Protein AF-A0A9D9GMS0-F1 (afdb_monomer_lite)

Sequence (196 aa):
MKKIFFFALASLALASCSQDEEFVAEKTNGSNRADKSVLSFSTYTAGGTRATDVTSTDVKTNGFKVAAWYDNGLYFKAGEKAKVTAADGIADTEDDTYYWPSFSAGSIGFRAFNISSGAAWTDTKEYESVDFTVAATAGEQKDLVIAYAIASSKPAEGVQPLNFTHALSKVNFTFVGANDNYIYTINKVEVIAAGQ

Radius of gyration: 22.24 Å; chains: 1; bounding box: 58×33×78 Å

Structure (mmCIF, N/CA/C/O backbone):
data_AF-A0A9D9GMS0-F1
#
_entry.id   AF-A0A9D9GMS0-F1
#
loop_
_atom_site.group_PDB
_atom_site.id
_atom_site.type_symbol
_atom_site.label_atom_id
_atom_site.label_alt_id
_atom_site.label_comp_id
_atom_site.label_asym_id
_atom_site.label_entity_id
_atom_site.label_seq_id
_atom_site.pdbx_PDB_ins_code
_atom_site.Cartn_x
_atom_site.Cartn_y
_atom_site.Cartn_z
_atom_site.occupancy
_atom_site.B_iso_or_equiv
_atom_site.auth_seq_id
_atom_site.auth_comp_id
_atom_site.auth_asym_id
_atom_site.auth_atom_id
_atom_site.pdbx_PDB_model_num
ATOM 1 N N . MET A 1 1 ? -27.023 -17.890 52.976 1.00 40.84 1 MET A N 1
ATOM 2 C CA . MET A 1 1 ? -26.792 -18.662 51.733 1.00 40.84 1 MET A CA 1
ATOM 3 C C . MET A 1 1 ? -25.737 -17.935 50.911 1.00 40.84 1 MET A C 1
ATOM 5 O O . MET A 1 1 ? -25.973 -16.805 50.509 1.00 40.84 1 MET A O 1
ATOM 9 N N . LYS A 1 2 ? -24.546 -18.521 50.763 1.00 32.88 2 LYS A N 1
ATOM 10 C CA . LYS A 1 2 ? -23.365 -17.893 50.152 1.00 32.88 2 LYS A CA 1
ATOM 11 C C . LYS A 1 2 ? -23.367 -18.257 48.661 1.00 32.88 2 LYS A C 1
ATOM 13 O O . LYS A 1 2 ? -23.130 -19.412 48.327 1.00 32.88 2 LYS A O 1
ATOM 18 N N . LYS A 1 3 ? -23.751 -17.324 47.784 1.00 42.94 3 LYS A N 1
ATOM 19 C CA . LYS A 1 3 ? -23.840 -17.574 46.335 1.00 42.94 3 LYS A CA 1
ATOM 20 C C . LYS A 1 3 ? -22.446 -17.427 45.728 1.00 42.94 3 LYS A C 1
ATOM 22 O O . LYS A 1 3 ? -21.950 -16.317 45.572 1.00 42.94 3 LYS A O 1
ATOM 27 N N . ILE A 1 4 ? -21.801 -18.558 45.468 1.00 45.25 4 ILE A N 1
ATOM 28 C CA . ILE A 1 4 ? -20.527 -18.631 44.753 1.00 45.25 4 ILE A CA 1
ATOM 29 C C . ILE A 1 4 ? -20.840 -18.376 43.276 1.00 45.25 4 ILE A C 1
ATOM 31 O O . ILE A 1 4 ? -21.516 -19.182 42.640 1.00 45.25 4 ILE A O 1
ATOM 35 N N . PHE A 1 5 ? -20.401 -17.231 42.754 1.00 39.84 5 PHE A N 1
ATOM 36 C CA . PHE A 1 5 ? -20.427 -16.950 41.322 1.00 39.84 5 PHE A CA 1
ATOM 37 C C . PHE A 1 5 ? -19.304 -17.749 40.657 1.00 39.84 5 PHE A C 1
ATOM 39 O O . PHE A 1 5 ? -18.127 -17.441 40.824 1.00 39.84 5 PHE A O 1
ATOM 46 N N . PHE A 1 6 ? -19.674 -18.797 39.924 1.00 35.91 6 PHE A N 1
ATOM 47 C CA . PHE A 1 6 ? -18.779 -19.479 38.997 1.00 35.91 6 PHE A CA 1
ATOM 48 C C . PHE A 1 6 ? -18.572 -18.573 37.778 1.00 35.91 6 PHE A C 1
ATOM 50 O O . PHE A 1 6 ? -19.432 -18.496 36.903 1.00 35.91 6 PHE A O 1
ATOM 57 N N . PHE A 1 7 ? -17.439 -17.873 37.717 1.00 42.12 7 PHE A N 1
ATOM 58 C CA . PHE A 1 7 ? -16.946 -17.319 36.459 1.00 42.12 7 PHE A CA 1
ATOM 59 C C . PHE A 1 7 ? -16.315 -18.467 35.671 1.00 42.12 7 PHE A C 1
ATOM 61 O O . PHE A 1 7 ? -15.169 -18.847 35.902 1.00 42.12 7 PHE A O 1
ATOM 68 N N . ALA A 1 8 ? -17.094 -19.066 34.772 1.00 42.62 8 ALA A N 1
ATOM 69 C CA . ALA A 1 8 ? -16.545 -19.938 33.749 1.00 42.62 8 ALA A CA 1
ATOM 70 C C . ALA A 1 8 ? -15.715 -19.068 32.794 1.00 42.62 8 ALA A C 1
ATOM 72 O O . ALA A 1 8 ? -16.262 -18.274 32.031 1.00 42.62 8 ALA A O 1
ATOM 73 N N . LEU A 1 9 ? -14.390 -19.196 32.867 1.00 42.00 9 LEU A N 1
ATOM 74 C CA . LEU A 1 9 ? -13.479 -18.745 31.820 1.00 42.00 9 LEU A CA 1
ATOM 75 C C . LEU A 1 9 ? -13.772 -19.591 30.580 1.00 42.00 9 LEU A C 1
ATOM 77 O O . LEU A 1 9 ? -13.217 -20.673 30.405 1.00 42.00 9 LEU A O 1
ATOM 81 N N . ALA A 1 10 ? -14.696 -19.126 29.742 1.00 39.44 10 ALA A N 1
ATOM 82 C CA . ALA A 1 10 ? -14.793 -19.623 28.386 1.00 39.44 10 ALA A CA 1
ATOM 83 C C . ALA A 1 10 ? -13.486 -19.227 27.694 1.00 39.44 10 ALA A C 1
ATOM 85 O O . ALA A 1 10 ? -13.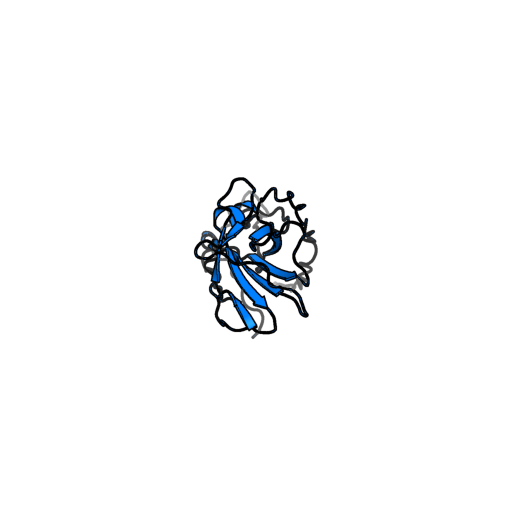257 -18.050 27.416 1.00 39.44 10 ALA A O 1
ATOM 86 N N . SER A 1 11 ? -12.601 -20.194 27.457 1.00 37.06 11 SER A N 1
ATOM 87 C CA . SER A 1 11 ? -11.528 -20.025 26.488 1.00 37.06 11 SER A CA 1
ATOM 88 C C . SER A 1 11 ? -12.200 -19.786 25.140 1.00 37.06 11 SER A C 1
ATOM 90 O O . SER A 1 11 ? -12.629 -20.739 24.486 1.00 37.06 11 SER A O 1
ATOM 92 N N . LEU A 1 12 ? -12.349 -18.519 24.741 1.00 40.72 12 LEU A N 1
ATOM 93 C CA . LEU A 1 12 ? -12.582 -18.196 23.344 1.00 40.72 12 LEU A CA 1
ATOM 94 C C . LEU A 1 12 ? -11.342 -18.689 22.608 1.00 40.72 12 LEU A C 1
ATOM 96 O O . LEU A 1 12 ? -10.316 -18.014 22.558 1.00 40.72 12 LEU A O 1
ATOM 100 N N . ALA A 1 13 ? -11.432 -19.896 22.058 1.00 38.59 13 ALA A N 1
ATOM 101 C CA . ALA A 1 13 ? -10.645 -20.233 20.899 1.00 38.59 13 ALA A CA 1
ATOM 102 C C . ALA A 1 13 ? -10.994 -19.158 19.867 1.00 38.59 13 ALA A C 1
ATOM 104 O O . ALA A 1 13 ? -12.081 -19.170 19.289 1.00 38.59 13 ALA A O 1
ATOM 105 N N . LEU A 1 14 ? -10.102 -18.181 19.698 1.00 41.66 14 LEU A N 1
ATOM 106 C CA . LEU A 1 14 ? -10.089 -17.292 18.550 1.00 41.66 14 LEU A CA 1
ATOM 107 C C . LEU A 1 14 ? -9.762 -18.163 17.331 1.00 41.66 14 LEU A C 1
ATOM 109 O O . LEU A 1 14 ? -8.682 -18.081 16.760 1.00 41.66 14 LEU A O 1
ATOM 113 N N . ALA A 1 15 ? -10.699 -19.018 16.922 1.00 40.38 15 ALA A N 1
ATOM 114 C CA . ALA A 1 15 ? -10.753 -19.547 15.572 1.00 40.38 15 ALA A CA 1
ATOM 115 C C . ALA A 1 15 ? -11.205 -18.396 14.657 1.00 40.38 15 ALA A C 1
ATOM 117 O O . ALA A 1 15 ? -12.270 -18.422 14.054 1.00 40.38 15 ALA A O 1
ATOM 118 N N . SER A 1 16 ? -10.402 -17.331 14.617 1.00 37.75 16 SER A N 1
ATOM 119 C CA . SER A 1 16 ? -10.564 -16.160 13.758 1.00 37.75 16 SER A CA 1
ATOM 120 C C . SER A 1 16 ? -9.840 -16.388 12.426 1.00 37.75 16 SER A C 1
ATOM 122 O O . SER A 1 16 ? -9.190 -15.493 11.899 1.00 37.75 16 SER A O 1
ATOM 124 N N . CYS A 1 17 ? -9.938 -17.600 11.887 1.00 48.47 17 CYS A N 1
ATOM 125 C CA . CYS A 1 17 ? -9.501 -17.934 10.535 1.00 48.47 17 CYS A CA 1
ATOM 126 C C . CYS A 1 17 ? -10.633 -18.697 9.849 1.00 48.47 17 CYS A C 1
ATOM 128 O O . CYS A 1 17 ? -10.548 -19.911 9.708 1.00 48.47 17 CYS A O 1
ATOM 130 N N . SER A 1 18 ? -11.732 -18.018 9.510 1.00 37.00 18 SER A N 1
ATOM 131 C CA . SER A 1 18 ? -12.691 -18.536 8.520 1.00 37.00 18 SER A CA 1
ATOM 132 C C . SER A 1 18 ? -13.673 -17.456 8.044 1.00 37.00 18 SER A C 1
ATOM 134 O O . SER A 1 18 ? -14.885 -17.633 8.003 1.00 37.00 18 SER A O 1
ATOM 136 N N . GLN A 1 19 ? -13.165 -16.294 7.664 1.00 40.75 19 GLN A N 1
ATOM 137 C CA . GLN A 1 19 ? -13.558 -15.864 6.332 1.00 40.75 19 GLN A CA 1
ATOM 138 C C . GLN A 1 19 ? -12.259 -15.864 5.573 1.00 40.75 19 GLN A C 1
ATOM 140 O O . GLN A 1 19 ? -11.406 -15.015 5.815 1.00 40.75 19 GLN A O 1
ATOM 145 N N . ASP A 1 20 ? -12.078 -16.924 4.790 1.00 42.25 20 ASP A N 1
ATOM 146 C CA . ASP A 1 20 ? -11.102 -16.934 3.723 1.00 42.25 20 ASP A CA 1
ATOM 147 C C . ASP A 1 20 ? -11.362 -15.651 2.938 1.00 42.25 20 ASP A C 1
ATOM 149 O O . ASP A 1 20 ? -12.382 -15.520 2.259 1.00 42.25 20 ASP A O 1
ATOM 153 N N . GLU A 1 21 ? -10.501 -14.655 3.132 1.00 44.19 21 GLU A N 1
ATOM 154 C CA . GLU A 1 21 ? -10.366 -13.561 2.190 1.00 44.19 21 GLU A CA 1
ATOM 155 C C . GLU A 1 21 ? -9.891 -14.236 0.910 1.00 44.19 21 GLU A C 1
ATOM 157 O O . GLU A 1 21 ? -8.696 -14.425 0.680 1.00 44.19 21 GLU A O 1
ATOM 162 N N . GLU A 1 22 ? -10.849 -14.725 0.122 1.00 39.75 22 GLU A N 1
ATOM 163 C CA . GLU A 1 22 ? -10.578 -15.170 -1.224 1.00 39.75 22 GLU A CA 1
ATOM 164 C C . GLU A 1 22 ? -10.004 -13.948 -1.918 1.00 39.75 22 GLU A C 1
ATOM 166 O O . GLU A 1 22 ? -10.679 -12.937 -2.141 1.00 39.75 22 GLU A O 1
ATOM 171 N N . PHE A 1 23 ? -8.700 -14.011 -2.156 1.00 41.41 23 PHE A N 1
ATOM 172 C CA . PHE A 1 23 ? -7.982 -12.973 -2.846 1.00 41.41 23 PHE A CA 1
ATOM 173 C C . PHE A 1 23 ? -8.458 -13.016 -4.296 1.00 41.41 23 PHE A C 1
ATOM 175 O O . PHE A 1 23 ? -7.861 -13.677 -5.146 1.00 41.41 23 PHE A O 1
ATOM 182 N N . VAL A 1 24 ? -9.593 -12.373 -4.575 1.00 42.28 24 VAL A N 1
ATOM 183 C CA . VAL A 1 24 ? -10.063 -12.181 -5.938 1.00 42.28 24 VAL A CA 1
ATOM 184 C C . VAL A 1 24 ? -9.065 -11.224 -6.562 1.00 42.28 24 VAL A C 1
ATOM 186 O O . VAL A 1 24 ? -9.166 -10.008 -6.421 1.00 42.28 24 VAL A O 1
ATOM 189 N N . ALA A 1 25 ? -8.053 -11.789 -7.216 1.00 42.16 25 ALA A N 1
ATOM 190 C CA . ALA A 1 25 ? -7.259 -11.056 -8.175 1.00 42.16 25 ALA A CA 1
ATOM 191 C C . ALA A 1 25 ? -8.254 -10.503 -9.197 1.00 42.16 25 ALA A C 1
ATOM 193 O O . ALA A 1 25 ? -8.799 -11.254 -10.012 1.00 42.16 25 ALA A O 1
ATOM 194 N N . GLU A 1 26 ? -8.566 -9.209 -9.112 1.00 44.78 26 GLU A N 1
ATOM 195 C CA . GLU A 1 26 ? -9.344 -8.566 -10.159 1.00 44.78 26 GLU A CA 1
ATOM 196 C C . GLU A 1 26 ? -8.524 -8.766 -11.440 1.00 44.78 26 GLU A C 1
ATOM 198 O O . GLU A 1 26 ? -7.316 -8.518 -11.506 1.00 44.78 26 GLU A O 1
ATOM 203 N N . LYS A 1 27 ? -9.168 -9.360 -12.440 1.00 43.84 27 LYS A N 1
ATOM 204 C CA . LYS A 1 27 ? -8.538 -9.665 -13.715 1.00 43.84 27 LYS A CA 1
ATOM 205 C C . LYS A 1 27 ? -7.983 -8.360 -14.274 1.00 43.84 27 LYS A C 1
ATOM 207 O O . LYS A 1 27 ? -8.714 -7.376 -14.349 1.00 43.84 27 LYS A O 1
ATOM 212 N N . THR A 1 28 ? -6.715 -8.370 -14.682 1.00 45.00 28 THR A N 1
ATOM 213 C CA . THR A 1 28 ? -6.070 -7.243 -15.355 1.00 45.00 28 THR A CA 1
ATOM 214 C C . THR A 1 28 ? -6.987 -6.747 -16.463 1.00 45.00 28 THR A C 1
ATOM 216 O O . THR A 1 28 ? -7.180 -7.436 -17.467 1.00 45.00 28 THR A O 1
ATOM 219 N N . ASN A 1 29 ? -7.580 -5.566 -16.274 1.00 47.53 29 ASN A N 1
ATOM 220 C CA . ASN A 1 29 ? -8.105 -4.804 -17.393 1.00 47.53 29 ASN A CA 1
ATOM 221 C C . ASN A 1 29 ? -6.878 -4.538 -18.257 1.00 47.53 29 ASN A C 1
ATOM 223 O O . ASN A 1 29 ? -5.989 -3.798 -17.841 1.00 47.53 29 ASN A O 1
ATOM 227 N N . GLY A 1 30 ? -6.755 -5.273 -19.366 1.00 51.53 30 GLY A N 1
ATOM 228 C CA . GLY A 1 30 ? -5.606 -5.180 -20.257 1.00 51.53 30 GLY A CA 1
ATOM 229 C C . GLY A 1 30 ? -5.287 -3.712 -20.511 1.00 51.53 30 GLY A C 1
ATOM 230 O O . GLY A 1 30 ? -6.164 -2.945 -20.905 1.00 51.53 30 GLY A O 1
ATOM 231 N N . SER A 1 31 ? -4.058 -3.310 -20.204 1.00 58.66 31 SER A N 1
ATOM 232 C CA . SER A 1 31 ? -3.617 -1.944 -20.447 1.00 58.66 31 SER A CA 1
ATOM 233 C C . SER A 1 31 ? -3.585 -1.698 -21.953 1.00 58.66 31 SER A C 1
ATOM 235 O O . SER A 1 31 ? -2.940 -2.438 -22.685 1.00 58.66 31 SER A O 1
ATOM 237 N N . ASN A 1 32 ? -4.235 -0.639 -22.433 1.00 61.38 32 ASN A N 1
ATOM 238 C CA . ASN A 1 32 ? -4.065 -0.175 -23.817 1.00 61.38 32 ASN A CA 1
ATOM 239 C C . ASN A 1 32 ? -2.908 0.830 -23.946 1.00 61.38 32 ASN A C 1
ATOM 241 O O . ASN A 1 32 ? -2.854 1.604 -24.904 1.00 61.38 32 ASN A O 1
ATOM 245 N N . ARG A 1 33 ? -1.990 0.868 -22.973 1.00 70.44 33 ARG A N 1
ATOM 246 C CA . ARG A 1 33 ? -0.906 1.847 -22.967 1.00 70.44 33 ARG A CA 1
ATOM 247 C C . ARG A 1 33 ? 0.038 1.620 -24.144 1.00 70.44 33 ARG A C 1
ATOM 249 O O . ARG A 1 33 ? 0.528 0.514 -24.373 1.00 70.44 33 ARG A O 1
ATOM 256 N N . ALA A 1 34 ? 0.310 2.705 -24.866 1.00 71.25 34 ALA A N 1
ATOM 257 C CA . ALA A 1 34 ? 1.200 2.699 -26.022 1.00 71.25 34 ALA A CA 1
ATOM 258 C C . ALA A 1 34 ? 2.653 2.370 -25.635 1.00 71.25 34 ALA A C 1
ATOM 260 O O . ALA A 1 34 ? 3.328 1.644 -26.362 1.00 71.25 34 ALA A O 1
ATOM 261 N N . ASP A 1 35 ? 3.115 2.863 -24.479 1.00 84.06 35 ASP A N 1
ATOM 262 C CA . ASP A 1 35 ? 4.456 2.589 -23.964 1.00 84.06 35 ASP A CA 1
ATOM 263 C C . ASP A 1 35 ? 4.434 1.568 -22.817 1.00 84.06 35 ASP A C 1
ATOM 265 O O . ASP A 1 35 ? 4.133 1.880 -21.665 1.00 84.06 35 ASP A O 1
ATOM 269 N N . LYS A 1 36 ? 4.789 0.326 -23.153 1.00 87.56 36 LYS A N 1
ATOM 270 C CA . LYS A 1 36 ? 4.895 -0.802 -22.213 1.00 87.56 36 LYS A CA 1
ATOM 271 C C . LYS A 1 36 ? 6.298 -0.935 -21.604 1.00 87.56 36 LYS A C 1
ATOM 273 O O . LYS A 1 36 ? 6.642 -1.990 -21.063 1.00 87.56 36 LYS A O 1
ATOM 278 N N . SER A 1 37 ? 7.178 0.050 -21.793 1.00 89.81 37 SER A N 1
ATOM 279 C CA . SER A 1 37 ? 8.506 0.092 -21.165 1.00 89.81 37 SER A CA 1
ATOM 280 C C . SER A 1 37 ? 8.478 0.771 -19.797 1.00 89.81 37 SER A C 1
ATOM 282 O O . SER A 1 37 ? 9.250 0.382 -18.920 1.00 89.81 37 SER A O 1
ATOM 284 N N . VAL A 1 38 ? 7.554 1.713 -19.602 1.00 92.19 38 VAL A N 1
ATOM 285 C CA . VAL A 1 38 ? 7.322 2.396 -18.329 1.00 92.19 38 VAL A CA 1
ATOM 286 C C . VAL A 1 38 ? 6.708 1.4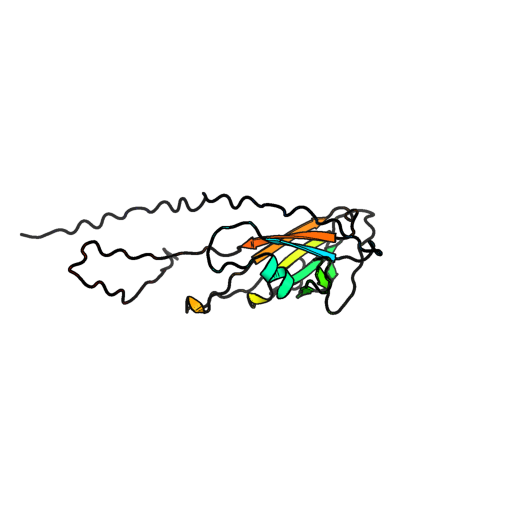25 -17.315 1.00 92.19 38 VAL A C 1
ATOM 288 O O . VAL A 1 38 ? 5.829 0.624 -17.644 1.00 92.19 38 VAL A O 1
ATOM 291 N N . LEU A 1 39 ? 7.208 1.484 -16.084 1.00 93.31 39 LEU A N 1
ATOM 292 C CA . LEU A 1 39 ? 6.739 0.719 -14.940 1.00 93.31 39 LEU A CA 1
ATOM 293 C C . LEU A 1 39 ? 5.506 1.396 -14.334 1.00 93.31 39 LEU A C 1
ATOM 295 O O . LEU A 1 39 ? 5.587 2.526 -13.863 1.00 93.31 39 LEU A O 1
ATOM 299 N N . SER A 1 40 ? 4.392 0.670 -14.296 1.00 93.00 40 SER A N 1
ATOM 300 C CA . SER A 1 40 ? 3.145 1.128 -13.671 1.00 93.00 40 SER A CA 1
ATOM 301 C C . SER A 1 40 ? 2.493 0.018 -12.871 1.00 93.00 40 SER A C 1
ATOM 303 O O . SER A 1 40 ? 2.915 -1.138 -12.939 1.00 93.00 40 SER A O 1
ATOM 305 N N . PHE A 1 41 ? 1.429 0.349 -12.147 1.00 91.75 41 PHE A N 1
ATOM 306 C CA . PHE A 1 41 ? 0.792 -0.564 -11.212 1.00 91.75 41 PHE A CA 1
ATOM 307 C C . PHE A 1 41 ? -0.702 -0.710 -11.477 1.00 91.75 41 PHE A C 1
ATOM 309 O O . PHE A 1 41 ? -1.392 0.240 -11.836 1.00 91.75 41 PHE A O 1
ATOM 316 N N . SER A 1 42 ? -1.215 -1.912 -11.244 1.00 88.69 42 SER A N 1
ATOM 317 C CA . SER A 1 42 ? -2.649 -2.137 -11.060 1.00 88.69 42 SER A CA 1
ATOM 318 C C . SER A 1 42 ? -2.893 -2.457 -9.597 1.00 88.69 42 SER A C 1
ATOM 320 O O . SER A 1 42 ? -2.100 -3.170 -8.983 1.00 88.69 42 SER A O 1
ATOM 322 N N . THR A 1 43 ? -3.950 -1.889 -9.029 1.00 81.62 43 THR A N 1
ATOM 323 C CA . THR A 1 43 ? -4.260 -2.038 -7.610 1.00 81.62 43 THR A CA 1
ATOM 324 C C . THR A 1 43 ? -5.507 -2.887 -7.441 1.00 81.62 43 THR A C 1
ATOM 326 O O . THR A 1 43 ? -6.578 -2.575 -7.969 1.00 81.62 43 THR A O 1
ATOM 329 N N . TYR A 1 44 ? -5.340 -3.964 -6.686 1.00 75.00 44 TYR A N 1
ATOM 330 C CA . TYR A 1 44 ? -6.402 -4.869 -6.279 1.00 75.00 44 TYR A CA 1
ATOM 331 C C . TYR A 1 44 ? -6.377 -4.951 -4.764 1.00 75.00 44 TYR A C 1
ATOM 333 O O . TYR A 1 44 ? -5.306 -5.026 -4.174 1.00 75.00 44 TYR A O 1
ATOM 341 N N . THR A 1 45 ? -7.533 -4.935 -4.127 1.00 61.25 45 THR A N 1
ATOM 342 C CA . THR A 1 45 ? -7.689 -5.203 -2.696 1.00 61.25 45 THR A CA 1
ATOM 343 C C . THR A 1 45 ? -8.371 -6.544 -2.539 1.00 61.25 45 THR A C 1
ATOM 345 O O . THR A 1 45 ? -9.265 -6.856 -3.328 1.00 61.25 45 THR A O 1
ATOM 348 N N . ALA A 1 46 ? -7.997 -7.305 -1.512 1.00 60.78 46 ALA A N 1
ATOM 349 C CA . ALA A 1 46 ? -8.760 -8.479 -1.107 1.00 60.78 46 ALA A CA 1
ATOM 350 C C . ALA A 1 46 ? -10.257 -8.133 -1.025 1.00 60.78 46 ALA A C 1
ATOM 352 O O . ALA A 1 46 ? -10.641 -7.096 -0.478 1.00 60.78 46 ALA A O 1
ATOM 353 N N . GLY A 1 47 ? -11.106 -8.975 -1.613 1.00 52.91 47 GLY A N 1
ATOM 354 C CA . GLY A 1 47 ? -12.549 -8.820 -1.500 1.00 52.91 47 GLY A CA 1
ATOM 355 C C . GLY A 1 47 ? -12.996 -9.232 -0.102 1.00 52.91 47 GLY A C 1
ATOM 356 O O . GLY A 1 47 ? -12.941 -10.409 0.235 1.00 52.91 47 GLY A O 1
ATOM 357 N N . GLY A 1 48 ? -13.459 -8.277 0.703 1.00 51.50 48 GLY A N 1
ATOM 358 C CA . GLY A 1 48 ? -14.075 -8.527 2.005 1.00 51.50 48 GLY A CA 1
ATOM 359 C C . GLY A 1 48 ? -15.373 -7.735 2.149 1.00 51.50 48 GLY A C 1
ATOM 360 O O . GLY A 1 48 ? -15.439 -6.561 1.802 1.00 51.50 48 GLY A O 1
ATOM 361 N N . THR A 1 49 ? -16.439 -8.360 2.654 1.00 43.19 49 THR A N 1
ATOM 362 C CA . THR A 1 49 ? -17.767 -7.729 2.800 1.00 43.19 49 THR A CA 1
ATOM 363 C C . THR A 1 49 ? -17.940 -6.968 4.121 1.00 43.19 49 THR A C 1
ATOM 365 O O . THR A 1 49 ? -19.024 -7.001 4.709 1.00 43.19 49 THR A O 1
ATOM 368 N N . ARG A 1 50 ? -16.902 -6.310 4.653 1.00 50.03 50 ARG A N 1
ATOM 369 C CA . ARG A 1 50 ? -17.029 -5.562 5.919 1.00 50.03 50 ARG A CA 1
ATOM 370 C C . ARG A 1 50 ? -17.271 -4.073 5.648 1.00 50.03 50 ARG A C 1
ATOM 372 O O . ARG A 1 50 ? -16.861 -3.521 4.635 1.00 50.03 50 ARG A O 1
ATOM 379 N N . ALA A 1 51 ? -17.985 -3.416 6.559 1.00 42.31 51 ALA A N 1
ATOM 380 C CA . ALA A 1 51 ? -18.285 -1.991 6.453 1.00 42.31 51 ALA A CA 1
ATOM 381 C C . ALA A 1 51 ? -17.101 -1.135 6.945 1.00 42.31 51 ALA A C 1
ATOM 383 O O . ALA A 1 51 ? -16.604 -1.367 8.051 1.00 42.31 51 ALA A O 1
ATOM 384 N N . THR A 1 52 ? -16.718 -0.129 6.147 1.00 56.19 52 THR A N 1
ATOM 385 C CA . THR A 1 52 ? -15.653 0.875 6.392 1.00 56.19 52 THR A CA 1
ATOM 386 C C . THR A 1 52 ? -14.208 0.398 6.184 1.00 56.19 52 THR A C 1
ATOM 388 O O . THR A 1 52 ? -13.298 0.901 6.838 1.00 56.19 52 THR A O 1
ATOM 391 N N . ASP A 1 53 ? -13.991 -0.562 5.289 1.00 71.75 53 ASP A N 1
ATOM 392 C CA . ASP A 1 53 ? -12.653 -1.053 4.939 1.00 71.75 53 ASP A CA 1
ATOM 393 C C . ASP A 1 53 ? -12.115 -0.318 3.695 1.00 71.75 53 ASP A C 1
ATOM 395 O O . ASP A 1 53 ? -12.890 0.120 2.842 1.00 71.75 53 ASP A O 1
ATOM 399 N N . VAL A 1 54 ? -10.792 -0.161 3.595 1.00 80.06 54 VAL A N 1
ATOM 400 C CA . VAL A 1 54 ? -10.135 0.417 2.414 1.00 80.06 54 VAL A CA 1
ATOM 401 C C . VAL A 1 54 ? -10.324 -0.517 1.223 1.00 80.06 54 VAL A C 1
ATOM 403 O O . VAL A 1 54 ? -9.874 -1.660 1.226 1.00 80.06 54 VAL A O 1
ATOM 406 N N . THR A 1 55 ? -10.959 -0.005 0.172 1.00 82.69 55 THR A N 1
ATOM 407 C CA . THR A 1 55 ? -11.230 -0.741 -1.067 1.00 82.69 55 THR A CA 1
ATOM 408 C C . THR A 1 55 ? -10.209 -0.434 -2.162 1.00 82.69 55 THR A C 1
ATOM 410 O O . THR A 1 55 ? -9.442 0.529 -2.093 1.00 82.69 55 THR A O 1
ATOM 413 N N . SER A 1 56 ? -10.246 -1.208 -3.249 1.00 78.75 56 SER A N 1
ATOM 414 C CA . SER A 1 56 ? -9.467 -0.922 -4.461 1.00 78.75 56 SER A CA 1
ATOM 415 C C . SER A 1 56 ? -9.748 0.483 -4.978 1.00 78.75 56 SER A C 1
ATOM 417 O O . SER A 1 56 ? -8.825 1.181 -5.383 1.00 78.75 56 SER A O 1
ATOM 419 N N . THR A 1 57 ? -11.003 0.935 -4.920 1.00 82.31 57 THR A N 1
ATOM 420 C CA . THR A 1 57 ? -11.389 2.295 -5.314 1.00 82.31 57 THR A CA 1
ATOM 421 C C . THR A 1 57 ? -10.717 3.345 -4.434 1.00 82.31 57 THR A C 1
ATOM 423 O O . THR A 1 57 ? -10.228 4.349 -4.954 1.00 82.31 57 THR A O 1
ATOM 426 N N . ASP A 1 58 ? -10.620 3.104 -3.125 1.00 86.62 58 ASP A N 1
ATOM 427 C CA . ASP A 1 58 ? -9.949 4.017 -2.198 1.00 86.62 58 ASP A CA 1
ATOM 428 C C . ASP A 1 58 ? -8.446 4.095 -2.469 1.00 86.62 58 ASP A C 1
ATOM 430 O O . ASP A 1 58 ? -7.891 5.194 -2.484 1.00 86.62 58 ASP A O 1
ATOM 434 N N . VAL A 1 59 ? -7.791 2.959 -2.735 1.00 88.94 59 VAL A N 1
ATOM 435 C CA . VAL A 1 59 ? -6.362 2.920 -3.094 1.00 88.94 59 VAL A CA 1
ATOM 436 C C . VAL A 1 59 ? -6.118 3.588 -4.450 1.00 88.94 59 VAL A C 1
ATOM 438 O O . VAL A 1 59 ? -5.161 4.346 -4.589 1.00 88.94 59 VAL A O 1
ATOM 441 N N . LYS A 1 60 ? -6.992 3.367 -5.444 1.00 86.56 60 LYS A N 1
ATOM 442 C CA . LYS A 1 60 ? -6.915 4.015 -6.768 1.00 86.56 60 LYS A CA 1
ATOM 443 C C . LYS A 1 60 ? -7.039 5.537 -6.655 1.00 86.56 60 LYS A C 1
ATOM 445 O O . LYS A 1 60 ? -6.259 6.254 -7.277 1.00 86.56 60 LYS A O 1
ATOM 450 N N . THR A 1 61 ? -7.987 6.009 -5.842 1.00 86.56 61 THR A N 1
ATOM 451 C CA . THR A 1 61 ? -8.337 7.434 -5.710 1.00 86.56 61 THR A CA 1
ATOM 452 C C . THR A 1 61 ? -7.352 8.203 -4.831 1.00 86.56 61 THR A C 1
ATOM 454 O O . THR A 1 61 ? -6.914 9.289 -5.202 1.00 86.56 61 THR A O 1
ATOM 457 N N . ASN A 1 62 ? -6.993 7.654 -3.667 1.00 91.00 62 ASN A N 1
ATOM 458 C CA . ASN A 1 62 ? -6.128 8.331 -2.693 1.00 91.00 62 ASN A CA 1
ATOM 459 C C . ASN A 1 62 ? -4.637 8.036 -2.903 1.00 91.00 62 ASN A C 1
ATOM 461 O O . ASN A 1 62 ? -3.791 8.751 -2.367 1.00 91.00 62 ASN A O 1
ATOM 465 N N . GLY A 1 63 ? -4.317 6.989 -3.663 1.00 94.06 63 GLY A N 1
ATOM 466 C CA . GLY A 1 63 ? -2.957 6.551 -3.927 1.00 94.06 63 GLY A CA 1
ATOM 467 C C . GLY A 1 63 ? -2.327 5.726 -2.803 1.00 94.06 63 GLY A C 1
ATOM 468 O O . GLY A 1 63 ? -2.873 5.513 -1.712 1.00 94.06 63 GLY A O 1
ATOM 469 N N . PHE A 1 64 ? -1.122 5.259 -3.090 1.00 95.00 64 PHE A N 1
ATOM 470 C CA . PHE A 1 64 ? -0.294 4.441 -2.216 1.00 95.00 64 PHE A CA 1
ATOM 471 C C . PHE A 1 64 ? 1.162 4.897 -2.294 1.00 95.00 64 PHE A C 1
ATOM 473 O O . PHE A 1 64 ? 1.582 5.541 -3.255 1.00 95.00 64 PHE A O 1
ATOM 480 N N . LYS A 1 65 ? 1.929 4.573 -1.256 1.00 94.62 65 LYS A N 1
ATOM 481 C CA . LYS A 1 65 ? 3.387 4.671 -1.278 1.00 94.62 65 LYS A CA 1
ATOM 482 C C . LYS A 1 65 ? 3.944 3.336 -1.745 1.00 94.62 65 LYS A C 1
ATOM 484 O O . LYS A 1 65 ? 3.488 2.303 -1.260 1.00 94.62 65 LYS A O 1
ATOM 489 N N . VAL A 1 66 ? 4.918 3.356 -2.645 1.00 93.19 66 VAL A N 1
ATOM 490 C CA . VAL A 1 66 ? 5.586 2.169 -3.183 1.00 93.19 66 VAL A CA 1
ATOM 491 C C . VAL A 1 66 ? 7.099 2.324 -3.098 1.00 93.19 66 VAL A C 1
ATOM 493 O O . VAL A 1 66 ? 7.637 3.429 -3.135 1.00 93.19 66 VAL A O 1
ATOM 496 N N . ALA A 1 67 ? 7.775 1.196 -2.953 1.00 92.12 67 ALA A N 1
ATOM 497 C CA . ALA A 1 67 ? 9.214 1.059 -3.078 1.00 92.12 67 ALA A CA 1
ATOM 498 C C . ALA A 1 67 ? 9.510 -0.145 -3.973 1.00 92.12 67 ALA A C 1
ATOM 500 O O . ALA A 1 67 ? 8.722 -1.099 -4.010 1.00 92.12 67 ALA A O 1
ATOM 501 N N . ALA A 1 68 ? 10.647 -0.115 -4.664 1.00 92.25 68 ALA A N 1
ATOM 502 C CA . ALA A 1 68 ? 11.116 -1.255 -5.435 1.00 92.25 68 ALA A CA 1
ATOM 503 C C . ALA A 1 68 ? 12.591 -1.541 -5.191 1.00 92.25 68 ALA A C 1
ATOM 505 O O . ALA A 1 68 ? 13.388 -0.624 -4.987 1.00 92.25 68 ALA A O 1
ATOM 506 N N . TRP A 1 69 ? 12.960 -2.815 -5.278 1.00 89.88 69 TRP A N 1
ATOM 507 C CA . TRP A 1 69 ? 14.336 -3.289 -5.133 1.00 89.88 69 TRP A CA 1
ATOM 508 C C . TRP A 1 69 ? 14.662 -4.242 -6.271 1.00 89.88 69 TRP A C 1
ATOM 510 O O . TRP A 1 69 ? 13.861 -5.108 -6.620 1.00 89.88 69 TRP A O 1
ATOM 520 N N . TYR A 1 70 ? 15.841 -4.074 -6.850 1.00 90.25 70 TYR A N 1
ATOM 521 C CA . TYR A 1 70 ? 16.347 -4.875 -7.952 1.00 90.25 70 TYR A CA 1
ATOM 522 C C . TYR A 1 70 ? 17.828 -5.154 -7.709 1.00 90.25 70 TYR A C 1
ATOM 524 O O . TYR A 1 70 ? 18.555 -4.263 -7.280 1.00 90.25 70 TYR A O 1
ATOM 532 N N . ASP A 1 71 ? 18.259 -6.389 -7.966 1.00 84.88 71 ASP A N 1
ATOM 533 C CA . ASP A 1 71 ? 19.657 -6.818 -7.805 1.00 84.88 71 ASP A CA 1
ATOM 534 C C . ASP A 1 71 ? 20.245 -6.522 -6.403 1.00 84.88 71 ASP A C 1
ATOM 536 O O . ASP A 1 71 ? 21.334 -5.971 -6.255 1.00 84.88 71 ASP A O 1
ATOM 540 N N . ASN A 1 72 ? 19.487 -6.862 -5.350 1.00 76.12 72 ASN A N 1
ATOM 541 C CA . ASN A 1 72 ? 19.827 -6.632 -3.931 1.00 76.12 72 ASN A CA 1
ATOM 542 C C . ASN A 1 72 ? 20.071 -5.151 -3.560 1.00 76.12 72 ASN A C 1
ATOM 544 O O . ASN A 1 72 ? 20.762 -4.841 -2.588 1.00 76.12 72 ASN A O 1
ATOM 548 N N . GLY A 1 73 ? 19.525 -4.220 -4.346 1.00 82.94 73 GLY A N 1
ATOM 549 C CA . GLY A 1 73 ? 19.620 -2.783 -4.117 1.00 82.94 73 GLY A CA 1
ATOM 550 C C . GLY A 1 73 ? 18.289 -2.069 -4.326 1.00 82.94 73 GLY A C 1
ATOM 551 O O . GLY A 1 73 ? 17.372 -2.586 -4.961 1.00 82.94 73 GLY A O 1
ATOM 552 N N . LEU A 1 74 ? 18.179 -0.855 -3.787 1.00 86.94 74 LEU A N 1
ATOM 553 C CA . LEU A 1 74 ? 17.010 -0.002 -3.986 1.00 86.94 74 LEU A CA 1
ATOM 554 C C . LEU A 1 74 ? 16.936 0.427 -5.460 1.00 86.94 74 LEU A C 1
ATOM 556 O O . LEU A 1 74 ? 17.882 1.018 -5.979 1.00 86.94 74 LEU A O 1
ATOM 560 N N . TYR A 1 75 ? 15.824 0.119 -6.125 1.00 90.25 75 TYR A N 1
ATOM 561 C CA . TYR A 1 75 ? 15.599 0.463 -7.529 1.00 90.25 75 TYR A CA 1
ATOM 562 C C . TYR A 1 75 ? 15.067 1.890 -7.669 1.00 90.25 75 TYR A C 1
ATOM 564 O O . TYR A 1 75 ? 15.589 2.682 -8.449 1.00 90.25 75 TYR A O 1
ATOM 572 N N . PHE A 1 76 ? 14.076 2.239 -6.850 1.00 89.50 76 PHE A N 1
ATOM 573 C CA . PHE A 1 76 ? 13.667 3.619 -6.619 1.00 89.50 76 PHE A CA 1
ATOM 574 C C . PHE A 1 76 ? 13.299 3.830 -5.158 1.00 89.50 76 PHE A C 1
ATOM 576 O O . PHE A 1 76 ? 13.063 2.872 -4.418 1.00 89.50 76 PHE A O 1
ATOM 583 N N . LYS A 1 77 ? 13.304 5.098 -4.743 1.00 77.38 77 LYS A N 1
ATOM 584 C CA . LYS A 1 77 ? 13.261 5.499 -3.340 1.00 77.38 77 LYS A CA 1
ATOM 585 C C . LYS A 1 77 ? 12.053 4.915 -2.596 1.00 77.38 77 LYS A C 1
ATOM 587 O O . LYS A 1 77 ? 10.943 4.858 -3.117 1.00 77.38 77 LYS A O 1
ATOM 592 N N . ALA A 1 78 ? 12.262 4.566 -1.327 1.00 73.19 78 ALA A N 1
ATOM 593 C CA . ALA A 1 78 ? 11.183 4.254 -0.401 1.00 73.19 78 ALA A CA 1
ATOM 594 C C . ALA A 1 78 ? 10.180 5.417 -0.316 1.00 73.19 78 ALA A C 1
ATOM 596 O O . ALA A 1 78 ? 10.530 6.525 0.109 1.00 73.19 78 ALA A O 1
ATOM 597 N N . GLY A 1 79 ? 8.922 5.163 -0.679 1.00 79.31 79 GLY A N 1
ATOM 598 C CA . GLY A 1 79 ? 7.843 6.129 -0.483 1.00 79.31 79 GLY A CA 1
ATOM 599 C C . GLY A 1 79 ? 7.481 6.977 -1.694 1.00 79.31 79 GLY A C 1
ATOM 600 O O . GLY A 1 79 ? 6.777 7.971 -1.500 1.00 79.31 79 GLY A O 1
ATOM 601 N N . GLU A 1 80 ? 7.899 6.577 -2.899 1.00 91.75 80 GLU A N 1
ATOM 602 C CA . GLU A 1 80 ? 7.321 7.095 -4.141 1.00 91.75 80 GLU A CA 1
ATOM 603 C C . GLU A 1 80 ? 5.800 6.979 -4.082 1.00 91.75 80 GLU A C 1
ATOM 605 O O . GLU A 1 80 ? 5.251 5.939 -3.704 1.00 91.75 80 GLU A O 1
ATOM 610 N N . LYS A 1 81 ? 5.105 8.063 -4.414 1.00 93.81 81 LYS A N 1
ATOM 611 C CA . LYS A 1 81 ? 3.645 8.058 -4.450 1.00 93.81 81 LYS A CA 1
ATOM 612 C C . LYS A 1 81 ? 3.198 7.589 -5.813 1.00 93.81 81 LYS A C 1
ATOM 614 O O . LYS A 1 81 ? 3.692 8.082 -6.821 1.00 93.81 81 LYS A O 1
ATOM 619 N N . ALA A 1 82 ? 2.230 6.690 -5.833 1.00 94.06 82 ALA A N 1
ATOM 620 C CA . ALA A 1 82 ? 1.561 6.284 -7.051 1.00 94.06 82 ALA A CA 1
ATOM 621 C C . ALA A 1 82 ? 0.046 6.355 -6.871 1.00 94.06 82 ALA A C 1
ATOM 623 O O . ALA A 1 82 ? -0.493 6.038 -5.805 1.00 94.06 82 ALA A O 1
ATOM 624 N N . LYS A 1 83 ? -0.649 6.791 -7.920 1.00 92.25 83 LYS A N 1
ATOM 625 C CA . LYS A 1 83 ? -2.114 6.872 -7.957 1.00 92.25 83 LYS A CA 1
ATOM 626 C C . LYS A 1 83 ? -2.619 6.728 -9.382 1.00 92.25 83 LYS A C 1
ATOM 628 O O . LYS A 1 83 ? -1.878 6.962 -10.334 1.00 92.25 83 LYS A O 1
ATOM 633 N N . VAL A 1 84 ? -3.897 6.397 -9.524 1.00 86.69 84 VAL A N 1
ATOM 634 C CA . VAL A 1 84 ? -4.544 6.417 -10.835 1.00 86.69 84 VAL A CA 1
ATOM 635 C C . VAL A 1 84 ? -4.731 7.869 -11.269 1.00 86.69 84 VAL A C 1
ATOM 637 O O . VAL A 1 84 ? -5.421 8.639 -10.603 1.00 86.69 84 VAL A O 1
ATOM 640 N N . THR A 1 85 ? -4.096 8.255 -12.375 1.00 79.06 85 THR A N 1
ATOM 641 C CA . THR A 1 85 ? -4.188 9.611 -12.951 1.00 79.06 85 THR A CA 1
ATOM 642 C C . THR A 1 85 ? -4.951 9.636 -14.274 1.00 79.06 85 THR A C 1
ATOM 644 O O . THR A 1 85 ? -5.473 10.683 -14.659 1.00 79.06 85 THR A O 1
ATOM 647 N N . ALA A 1 86 ? -5.058 8.488 -14.946 1.00 75.19 86 ALA A N 1
ATOM 648 C CA . ALA A 1 86 ? -5.743 8.320 -16.219 1.00 75.19 86 ALA A CA 1
ATOM 649 C C . ALA A 1 86 ? -7.000 7.444 -16.087 1.00 75.19 86 ALA A C 1
ATOM 651 O O . ALA A 1 86 ? -7.203 6.715 -15.116 1.00 75.19 86 ALA A O 1
ATOM 652 N N . ALA A 1 87 ? -7.873 7.516 -17.094 1.00 73.00 87 ALA A N 1
ATOM 653 C CA . ALA A 1 87 ? -9.131 6.766 -17.125 1.00 73.00 87 ALA A CA 1
ATOM 654 C C . ALA A 1 87 ? -8.949 5.247 -17.334 1.00 73.00 87 ALA A C 1
ATOM 656 O O . ALA A 1 87 ? -9.922 4.502 -17.253 1.00 73.00 87 ALA A O 1
ATOM 657 N N . ASP A 1 88 ? -7.727 4.787 -17.613 1.00 73.75 88 ASP A N 1
ATOM 658 C CA . ASP A 1 88 ? -7.394 3.373 -17.818 1.00 73.75 88 ASP A CA 1
ATOM 659 C C . ASP A 1 88 ? -7.317 2.565 -16.510 1.00 73.75 88 ASP A C 1
ATOM 661 O O . ASP A 1 88 ? -7.221 1.338 -16.548 1.00 73.75 88 ASP A O 1
ATOM 665 N N . GLY A 1 89 ? -7.410 3.227 -15.351 1.00 78.31 89 GLY A N 1
ATOM 666 C CA . GLY A 1 89 ? -7.383 2.570 -14.045 1.00 78.31 89 GLY A CA 1
ATOM 667 C C . GLY A 1 89 ? -5.987 2.124 -13.607 1.00 78.31 89 GLY A C 1
ATOM 668 O O . GLY A 1 89 ? -5.880 1.348 -12.655 1.00 78.31 89 GLY A O 1
ATOM 669 N N . ILE A 1 90 ? -4.938 2.593 -14.287 1.00 86.75 90 ILE A N 1
ATOM 670 C CA . ILE A 1 90 ? -3.540 2.265 -14.007 1.00 86.75 90 ILE A CA 1
ATOM 671 C C . ILE A 1 90 ? -2.939 3.359 -13.132 1.00 86.75 90 ILE A C 1
ATOM 673 O O . ILE A 1 90 ? -3.166 4.550 -13.344 1.00 86.75 90 ILE A O 1
ATOM 677 N N . ALA A 1 91 ? -2.183 2.944 -12.120 1.00 90.94 91 ALA A N 1
ATOM 678 C CA . ALA A 1 91 ? -1.463 3.853 -11.253 1.00 90.94 91 ALA A CA 1
ATOM 679 C C . ALA A 1 91 ? -0.035 4.071 -11.760 1.00 90.94 91 ALA A C 1
ATOM 681 O O . ALA A 1 91 ? 0.728 3.116 -11.925 1.00 90.94 91 ALA A O 1
ATOM 682 N N . ASP A 1 92 ? 0.316 5.336 -11.950 1.00 91.94 92 ASP A N 1
ATOM 683 C CA . ASP A 1 92 ? 1.671 5.796 -12.246 1.00 91.94 92 ASP A CA 1
ATOM 684 C C . ASP A 1 92 ? 2.252 6.493 -11.012 1.00 91.94 92 ASP A C 1
ATOM 686 O O . ASP A 1 92 ? 1.509 6.987 -10.154 1.00 91.94 92 ASP A O 1
ATOM 690 N N . THR A 1 93 ? 3.580 6.526 -10.918 1.00 93.56 93 THR A N 1
ATOM 691 C CA . THR A 1 93 ? 4.292 7.350 -9.936 1.00 93.56 93 THR A CA 1
ATOM 692 C C . THR A 1 93 ? 4.071 8.840 -10.224 1.00 93.56 93 THR A C 1
ATOM 694 O O . THR A 1 93 ? 3.992 9.247 -11.381 1.00 93.56 93 THR A O 1
ATOM 697 N N . GLU A 1 94 ? 3.905 9.655 -9.177 1.00 91.06 94 GLU A N 1
ATOM 698 C CA . GLU A 1 94 ? 3.523 11.070 -9.315 1.00 91.06 94 GLU A CA 1
ATOM 699 C C . GLU A 1 94 ? 4.688 11.981 -9.726 1.00 91.06 94 GLU A C 1
ATOM 701 O O . GLU A 1 94 ? 4.490 12.874 -10.549 1.00 91.06 94 GLU A O 1
ATOM 706 N N . ASP A 1 95 ? 5.868 11.775 -9.135 1.00 89.38 95 ASP A N 1
ATOM 707 C CA . ASP A 1 95 ? 6.986 12.722 -9.226 1.00 89.38 95 ASP A CA 1
ATOM 708 C C . ASP A 1 95 ? 7.989 12.346 -10.330 1.00 89.38 95 ASP A C 1
ATOM 710 O O . ASP A 1 95 ? 8.448 13.213 -11.074 1.00 89.38 95 ASP A O 1
ATOM 714 N N . ASP A 1 96 ? 8.282 11.053 -10.482 1.00 92.00 96 ASP A N 1
ATOM 715 C CA . ASP A 1 96 ? 9.250 10.525 -11.446 1.00 92.00 96 ASP A CA 1
ATOM 716 C C . ASP A 1 96 ? 8.642 9.422 -12.317 1.00 92.00 96 ASP A C 1
ATOM 718 O O . ASP A 1 96 ? 7.667 8.772 -11.947 1.00 92.00 96 ASP A O 1
ATOM 722 N N . THR A 1 97 ? 9.231 9.180 -13.492 1.00 92.44 97 THR A N 1
ATOM 723 C CA . THR A 1 97 ? 8.875 8.049 -14.365 1.00 92.44 97 THR A CA 1
ATOM 724 C C . THR A 1 97 ? 9.947 6.972 -14.287 1.00 92.44 97 THR A C 1
ATOM 726 O O . THR A 1 97 ? 11.104 7.212 -14.633 1.00 92.44 97 THR A O 1
ATOM 729 N N . TYR A 1 98 ? 9.546 5.765 -13.900 1.00 94.00 98 TYR A N 1
ATOM 730 C CA . TYR A 1 98 ? 10.427 4.604 -13.818 1.00 94.00 98 TYR A CA 1
ATOM 731 C C . TYR A 1 98 ? 10.159 3.634 -14.968 1.00 94.00 98 TYR A C 1
ATOM 733 O O . TYR A 1 98 ? 9.039 3.526 -15.461 1.00 94.00 98 TYR A O 1
ATOM 741 N N . TYR A 1 99 ? 11.188 2.910 -15.398 1.00 94.25 99 TYR A N 1
ATOM 742 C CA . TYR A 1 99 ? 11.097 1.931 -16.481 1.00 94.25 99 TYR A CA 1
ATOM 743 C C . TYR A 1 99 ? 11.337 0.531 -15.936 1.00 94.25 99 TYR A C 1
ATOM 745 O O . TYR A 1 99 ? 11.911 0.357 -14.868 1.00 94.25 99 TYR A O 1
ATOM 753 N N . TRP A 1 100 ? 10.896 -0.491 -16.656 1.00 94.38 100 TRP A N 1
ATOM 754 C CA . TRP A 1 100 ? 11.252 -1.858 -16.292 1.00 94.38 100 TRP A CA 1
ATOM 755 C C . TRP A 1 100 ? 12.757 -2.093 -16.480 1.00 94.38 100 TRP A C 1
ATOM 757 O O . TRP A 1 100 ? 13.289 -1.752 -17.543 1.00 94.38 100 TRP A O 1
ATOM 767 N N . PRO A 1 101 ? 13.452 -2.714 -15.508 1.00 91.75 101 PRO A N 1
ATOM 768 C CA . PRO A 1 101 ? 14.849 -3.078 -15.688 1.00 91.75 101 PRO A CA 1
ATOM 769 C C . PRO A 1 101 ? 15.004 -4.147 -16.778 1.00 91.75 101 PRO A C 1
ATOM 771 O O . PRO A 1 101 ? 14.082 -4.907 -17.090 1.00 91.75 101 PRO A O 1
ATOM 774 N N . SER A 1 102 ? 16.207 -4.235 -17.344 1.00 88.50 102 SER A N 1
ATOM 775 C CA . SER A 1 102 ? 16.573 -5.355 -18.209 1.00 88.50 102 SER A CA 1
ATOM 776 C C . SER A 1 102 ? 16.902 -6.572 -17.349 1.00 88.50 102 SER A C 1
ATOM 778 O O . SER A 1 102 ? 17.910 -6.580 -16.643 1.00 88.50 102 SER A O 1
ATOM 780 N N . PHE A 1 103 ? 16.082 -7.615 -17.445 1.00 84.12 103 PHE A N 1
ATOM 781 C CA . PHE A 1 103 ? 16.287 -8.875 -16.735 1.00 84.12 103 PHE A CA 1
ATOM 782 C C . PHE A 1 103 ? 17.371 -9.706 -17.439 1.00 84.12 103 PHE A C 1
ATOM 784 O O . PHE A 1 103 ? 17.077 -10.473 -18.352 1.00 84.12 103 PHE A O 1
ATOM 791 N N . SER A 1 104 ? 18.637 -9.540 -17.047 1.00 74.06 104 SER A N 1
ATOM 792 C CA . SER A 1 104 ? 19.725 -10.456 -17.439 1.00 74.06 104 SER A CA 1
ATOM 793 C C . SER A 1 104 ? 19.896 -11.608 -16.440 1.00 74.06 104 SER A C 1
ATOM 795 O O . SER A 1 104 ? 20.249 -12.715 -16.835 1.00 74.06 104 SER A O 1
ATOM 797 N N . ALA A 1 105 ? 19.620 -11.345 -15.159 1.00 68.62 105 ALA A N 1
ATOM 798 C CA . ALA A 1 105 ? 19.448 -12.290 -14.055 1.00 68.62 105 ALA A CA 1
ATOM 799 C C . ALA A 1 105 ? 18.757 -11.546 -12.891 1.00 68.62 105 ALA A C 1
ATOM 801 O O . ALA A 1 105 ? 18.909 -10.332 -12.779 1.00 68.62 105 ALA A O 1
ATOM 802 N N . GLY A 1 106 ? 18.015 -12.251 -12.030 1.00 81.25 106 GLY A N 1
ATOM 803 C CA . GLY A 1 106 ? 17.387 -11.668 -10.835 1.00 81.25 106 GLY A CA 1
ATOM 804 C C . GLY A 1 106 ? 15.906 -11.300 -10.988 1.00 81.25 106 GLY A C 1
ATOM 805 O O . GLY A 1 106 ? 15.251 -11.633 -11.975 1.00 81.25 106 GLY A O 1
ATOM 806 N N . SER A 1 107 ? 15.364 -10.648 -9.962 1.00 91.19 107 SER A N 1
ATOM 807 C CA . SER A 1 107 ? 13.960 -10.238 -9.873 1.00 91.19 107 SER A CA 1
ATOM 808 C C . SER A 1 107 ? 13.849 -8.842 -9.282 1.00 91.19 107 SER A C 1
ATOM 810 O O . SER A 1 107 ? 14.666 -8.462 -8.444 1.00 91.19 107 SER A O 1
ATOM 812 N N . ILE A 1 108 ? 12.816 -8.106 -9.680 1.00 92.81 108 ILE A N 1
ATOM 813 C CA . ILE A 1 108 ? 12.427 -6.859 -9.026 1.00 92.81 108 ILE A CA 1
ATOM 814 C C . ILE A 1 108 ? 11.323 -7.161 -8.016 1.00 92.81 108 ILE A C 1
ATOM 816 O O . ILE A 1 108 ? 10.372 -7.884 -8.320 1.00 92.81 108 ILE A O 1
ATOM 820 N N . GLY A 1 109 ? 11.471 -6.652 -6.802 1.00 92.19 109 GLY A N 1
ATOM 821 C CA . GLY A 1 109 ? 10.472 -6.762 -5.753 1.00 92.19 109 GLY A CA 1
ATOM 822 C C . GLY A 1 109 ? 9.855 -5.410 -5.431 1.00 92.19 109 GLY A C 1
ATOM 823 O O . GLY A 1 109 ? 10.495 -4.375 -5.601 1.00 92.19 109 GLY A O 1
ATOM 824 N N . PHE A 1 110 ? 8.606 -5.437 -4.980 1.00 92.44 110 PHE A N 1
ATOM 825 C CA . PHE A 1 110 ? 7.801 -4.267 -4.665 1.00 92.44 110 PHE A CA 1
ATOM 826 C C . PHE A 1 110 ? 7.145 -4.439 -3.301 1.00 92.44 110 PHE A C 1
ATOM 828 O O . PHE A 1 110 ? 6.608 -5.508 -2.991 1.00 92.44 110 PHE A O 1
ATOM 835 N N . ARG A 1 111 ? 7.123 -3.363 -2.516 1.00 91.62 111 ARG A N 1
ATOM 836 C CA . ARG A 1 111 ? 6.248 -3.224 -1.347 1.00 91.62 111 ARG A CA 1
ATOM 837 C C . ARG A 1 111 ? 5.469 -1.932 -1.459 1.00 91.62 111 ARG A C 1
ATOM 839 O O . ARG A 1 111 ? 5.990 -0.928 -1.943 1.00 91.62 111 ARG A O 1
ATOM 846 N N . ALA A 1 112 ? 4.232 -1.959 -0.988 1.00 93.06 112 ALA A N 1
ATOM 847 C CA . ALA A 1 112 ? 3.383 -0.785 -0.984 1.00 93.06 112 ALA A CA 1
ATOM 848 C C . ALA A 1 112 ? 2.420 -0.766 0.199 1.00 93.06 112 ALA A C 1
ATOM 850 O O . ALA A 1 112 ? 2.068 -1.813 0.739 1.00 93.06 112 ALA A O 1
ATOM 851 N N . PHE A 1 113 ? 1.953 0.430 0.553 1.00 93.44 113 PHE A N 1
ATOM 852 C CA . PHE A 1 113 ? 0.849 0.633 1.489 1.00 93.44 113 PHE A CA 1
ATOM 853 C C . PHE A 1 113 ? 0.031 1.883 1.143 1.00 93.44 113 PHE A C 1
ATOM 855 O O . PHE A 1 113 ? 0.541 2.826 0.532 1.00 93.44 113 PHE A O 1
ATOM 862 N N . ASN A 1 114 ? -1.247 1.917 1.528 1.00 94.06 114 ASN A N 1
ATOM 863 C CA . ASN A 1 114 ? -2.145 3.037 1.221 1.00 94.06 114 ASN A CA 1
ATOM 864 C C . ASN A 1 114 ? -1.726 4.344 1.916 1.00 94.06 114 ASN A C 1
ATOM 866 O O . ASN A 1 114 ? -1.413 4.354 3.107 1.00 94.06 114 ASN A O 1
ATOM 870 N N . ILE A 1 115 ? -1.810 5.478 1.205 1.00 94.12 115 ILE A N 1
ATOM 871 C CA . ILE A 1 115 ? -1.483 6.804 1.767 1.00 94.12 115 ILE A CA 1
ATOM 872 C C . ILE A 1 115 ? -2.451 7.191 2.895 1.00 94.12 115 ILE A C 1
ATOM 874 O O . ILE A 1 115 ? -2.034 7.795 3.884 1.00 94.12 115 ILE A O 1
ATOM 878 N N . SER A 1 116 ? -3.731 6.822 2.775 1.00 92.06 116 SER A N 1
ATOM 879 C CA . SER A 1 116 ? -4.787 7.210 3.723 1.00 92.06 116 SER A CA 1
ATOM 880 C C . SER A 1 116 ? -4.613 6.645 5.139 1.00 92.06 116 SER A C 1
ATOM 882 O O . SER A 1 116 ? -5.231 7.160 6.071 1.00 92.06 116 SER A O 1
ATOM 884 N N . SER A 1 117 ? -3.762 5.629 5.316 1.00 91.44 117 SER A N 1
ATOM 885 C CA . SER A 1 117 ? -3.399 5.092 6.631 1.00 91.44 117 SER A CA 1
ATOM 886 C C . SER A 1 117 ? -2.556 6.070 7.457 1.00 91.44 117 SER A C 1
ATOM 888 O O . SER A 1 117 ? -2.557 5.998 8.681 1.00 91.44 117 SER A O 1
ATOM 890 N N . GLY A 1 118 ? -1.828 6.990 6.811 1.00 91.00 118 GLY A N 1
ATOM 891 C CA . GLY A 1 118 ? -0.838 7.838 7.479 1.00 91.00 118 GLY A CA 1
ATOM 892 C C . GLY A 1 118 ? 0.456 7.106 7.857 1.00 91.00 118 GLY A C 1
ATOM 893 O O . GLY A 1 118 ? 1.307 7.697 8.517 1.00 91.00 118 GLY A O 1
ATOM 894 N N . ALA A 1 119 ? 0.628 5.854 7.427 1.00 91.56 119 ALA A N 1
ATOM 895 C CA . ALA A 1 119 ? 1.807 5.064 7.743 1.00 91.56 119 ALA A CA 1
ATOM 896 C C . ALA A 1 119 ? 3.096 5.624 7.101 1.00 91.56 119 ALA A C 1
ATOM 898 O O . ALA A 1 119 ? 3.081 6.336 6.077 1.00 91.56 119 ALA A O 1
ATOM 899 N N . ALA A 1 120 ? 4.234 5.297 7.711 1.00 89.06 120 ALA A N 1
ATOM 900 C CA . ALA A 1 120 ? 5.550 5.756 7.280 1.00 89.06 120 ALA A CA 1
ATOM 901 C C . ALA A 1 120 ? 6.563 4.609 7.239 1.00 89.06 120 ALA A C 1
ATOM 903 O O . ALA A 1 120 ? 6.547 3.724 8.087 1.00 89.06 120 ALA A O 1
ATOM 904 N N . TRP A 1 121 ? 7.461 4.648 6.255 1.00 87.00 121 TRP A N 1
ATOM 905 C CA . TRP A 1 121 ? 8.622 3.761 6.208 1.00 87.00 121 TRP A CA 1
ATOM 906 C C . TRP A 1 121 ? 9.596 4.105 7.338 1.00 87.00 121 TRP A C 1
ATOM 908 O O . TRP A 1 121 ? 9.848 5.287 7.581 1.00 87.00 121 TRP A O 1
ATOM 918 N N . THR A 1 122 ? 10.158 3.091 7.997 1.00 81.38 122 THR A N 1
ATOM 919 C CA . THR A 1 122 ? 11.067 3.271 9.146 1.00 81.38 122 THR A CA 1
ATOM 920 C C . THR A 1 122 ? 12.522 2.945 8.837 1.00 81.38 122 THR A C 1
ATOM 922 O O . THR A 1 122 ? 13.420 3.542 9.427 1.00 81.38 122 THR A O 1
ATOM 925 N N . ASP A 1 123 ? 12.760 2.051 7.877 1.00 69.56 123 ASP A N 1
ATOM 926 C CA . ASP A 1 123 ? 14.074 1.759 7.307 1.00 69.56 123 ASP A CA 1
ATOM 927 C C . ASP A 1 123 ? 13.989 1.946 5.791 1.00 69.56 123 ASP A C 1
ATOM 929 O O . ASP A 1 123 ? 13.059 1.454 5.156 1.00 69.56 123 ASP A O 1
ATOM 933 N N . THR A 1 124 ? 14.934 2.694 5.224 1.00 62.91 124 THR A N 1
ATOM 934 C CA . THR A 1 124 ? 15.036 2.956 3.780 1.00 62.91 124 THR A CA 1
ATOM 935 C C . THR A 1 124 ? 15.941 1.948 3.061 1.00 62.91 124 THR A C 1
ATOM 937 O O . THR A 1 124 ? 16.305 2.157 1.901 1.00 62.91 124 THR A O 1
ATOM 940 N N . LYS A 1 125 ? 16.335 0.864 3.744 1.00 64.00 125 LYS A N 1
ATOM 941 C CA . LYS A 1 125 ? 17.035 -0.302 3.181 1.00 64.00 125 LYS A CA 1
ATOM 942 C C . LYS A 1 125 ? 16.062 -1.437 2.827 1.00 64.00 125 LYS A C 1
ATOM 944 O O . LYS A 1 125 ? 14.877 -1.375 3.110 1.00 64.00 125 LYS A O 1
ATOM 949 N N . GLU A 1 126 ? 16.595 -2.513 2.245 1.00 56.97 126 GLU A N 1
ATOM 950 C CA . GLU A 1 126 ? 15.907 -3.704 1.694 1.00 56.97 126 GLU A CA 1
ATOM 951 C C . GLU A 1 126 ? 14.851 -4.385 2.612 1.00 56.97 126 GLU A C 1
ATOM 953 O O . GLU A 1 126 ? 13.997 -5.147 2.147 1.00 56.97 126 GLU A O 1
ATOM 958 N N . TYR A 1 127 ? 14.847 -4.086 3.916 1.00 58.34 127 TYR A N 1
ATOM 959 C CA . TYR A 1 127 ? 13.938 -4.648 4.925 1.00 58.34 127 TYR A CA 1
ATOM 960 C C . TYR A 1 127 ? 12.984 -3.602 5.501 1.00 58.34 127 TYR A C 1
ATOM 962 O O . TYR A 1 127 ? 12.780 -3.523 6.711 1.00 58.34 127 TYR A O 1
ATOM 970 N N . GLU A 1 128 ? 12.388 -2.810 4.616 1.00 66.06 128 GLU A N 1
ATOM 971 C CA . GLU A 1 128 ? 11.471 -1.743 4.994 1.00 66.06 128 GLU A CA 1
ATOM 972 C C . GLU A 1 128 ? 10.358 -2.267 5.915 1.00 66.06 128 GLU A C 1
ATOM 974 O O . GLU A 1 128 ? 9.569 -3.144 5.541 1.00 66.06 128 GLU A O 1
ATOM 979 N N . SER A 1 129 ? 10.334 -1.728 7.132 1.00 80.38 129 SER A N 1
ATOM 980 C CA . SER A 1 129 ? 9.230 -1.849 8.077 1.00 80.38 129 SER A CA 1
ATOM 981 C C . SER A 1 129 ? 8.375 -0.587 7.997 1.00 80.38 129 SER A C 1
ATOM 983 O O . SER A 1 129 ? 8.833 0.475 7.562 1.00 80.38 129 SER A O 1
ATOM 985 N N . VAL A 1 130 ? 7.114 -0.716 8.392 1.00 85.44 130 VAL A N 1
ATOM 986 C CA . VAL A 1 130 ? 6.155 0.385 8.386 1.00 85.44 130 VAL A CA 1
ATOM 987 C C . VAL A 1 130 ? 5.771 0.693 9.824 1.00 85.44 130 VAL A C 1
ATOM 989 O O . VAL A 1 130 ? 5.297 -0.193 10.533 1.00 85.44 130 VAL A O 1
ATOM 992 N N . ASP A 1 131 ? 5.950 1.946 10.234 1.00 88.75 131 ASP A N 1
ATOM 993 C CA . ASP A 1 131 ? 5.402 2.451 11.486 1.00 88.75 131 ASP A CA 1
ATOM 994 C C . ASP A 1 131 ? 3.946 2.836 11.264 1.00 88.75 131 ASP A C 1
ATOM 996 O O . ASP A 1 131 ? 3.597 3.611 10.361 1.00 88.75 131 ASP A O 1
ATOM 1000 N N . PHE A 1 132 ? 3.094 2.290 12.123 1.00 90.38 132 PHE A N 1
ATOM 1001 C CA . PHE A 1 132 ? 1.672 2.559 12.130 1.00 90.38 132 PHE A CA 1
ATOM 1002 C C . PHE A 1 132 ? 1.128 2.480 13.556 1.00 90.38 132 PHE A C 1
ATOM 1004 O O . PHE A 1 132 ? 1.344 1.499 14.268 1.00 90.38 132 PHE A O 1
ATOM 1011 N N . THR A 1 133 ? 0.374 3.504 13.951 1.00 89.62 133 THR A N 1
ATOM 1012 C CA . THR A 1 133 ? -0.249 3.590 15.274 1.00 89.62 133 THR A CA 1
ATOM 1013 C C . THR A 1 133 ? -1.759 3.597 15.119 1.00 89.62 133 THR A C 1
ATOM 1015 O O . THR A 1 133 ? -2.325 4.481 14.476 1.00 89.62 133 THR A O 1
ATOM 1018 N N . VAL A 1 134 ? -2.426 2.634 15.753 1.00 86.81 134 VAL A N 1
ATOM 1019 C CA . VAL A 1 134 ? -3.890 2.594 15.815 1.00 86.81 134 VAL A CA 1
ATOM 1020 C C . VAL A 1 134 ? -4.378 3.714 16.735 1.00 86.81 134 VAL A C 1
ATOM 1022 O O . VAL A 1 134 ? -3.968 3.799 17.893 1.00 86.81 134 VAL A O 1
ATOM 1025 N N . ALA A 1 135 ? -5.270 4.569 16.232 1.00 85.81 135 ALA A N 1
ATOM 1026 C CA . ALA A 1 135 ? -5.877 5.623 17.039 1.00 85.81 135 ALA A CA 1
ATOM 1027 C C . ALA A 1 135 ? -6.713 5.038 18.194 1.00 85.81 135 ALA A C 1
ATOM 1029 O O . ALA A 1 135 ? -7.398 4.022 18.044 1.00 85.81 135 ALA A O 1
ATOM 1030 N N . ALA A 1 136 ? -6.694 5.709 19.348 1.00 81.00 136 ALA A N 1
ATOM 1031 C CA . ALA A 1 136 ? -7.462 5.282 20.519 1.00 81.00 136 ALA A CA 1
ATOM 1032 C C . ALA A 1 136 ? -8.981 5.416 20.303 1.00 81.00 136 ALA A C 1
ATOM 1034 O O . ALA A 1 136 ? -9.758 4.597 20.793 1.00 81.00 136 ALA A O 1
ATOM 1035 N N . THR A 1 137 ? -9.409 6.431 19.550 1.00 81.06 137 THR A N 1
ATOM 1036 C CA . THR A 1 137 ? -10.817 6.662 19.222 1.00 81.06 137 THR A CA 1
ATOM 1037 C C . THR A 1 137 ? -11.224 5.804 18.030 1.00 81.06 137 THR A C 1
ATOM 1039 O O . THR A 1 137 ? -10.665 5.952 16.946 1.00 81.06 137 THR A O 1
A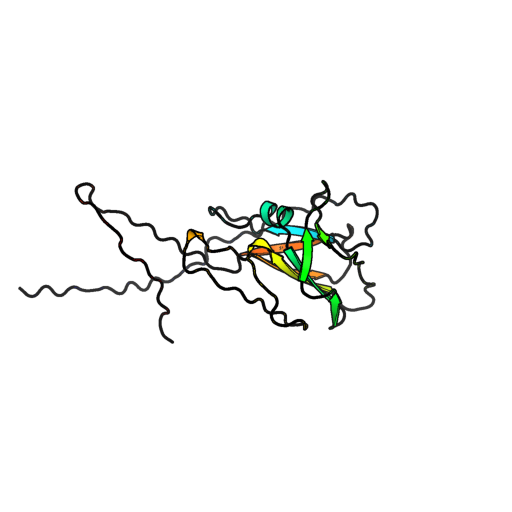TOM 1042 N N . ALA A 1 138 ? -12.251 4.964 18.185 1.00 78.31 138 ALA A N 1
ATOM 1043 C CA . ALA A 1 138 ? -12.706 4.056 17.125 1.00 78.31 138 ALA A CA 1
ATOM 1044 C C . ALA A 1 138 ? -13.018 4.767 15.791 1.00 78.31 138 ALA A C 1
ATOM 1046 O O . ALA A 1 138 ? -12.657 4.270 14.732 1.00 78.31 138 ALA A O 1
ATOM 1047 N N . GLY A 1 139 ? -13.633 5.956 15.830 1.00 80.00 139 GLY A N 1
ATOM 1048 C CA . GLY A 1 139 ? -13.943 6.735 14.621 1.00 80.00 139 GLY A CA 1
ATOM 1049 C C . GLY A 1 139 ? -12.726 7.351 13.917 1.00 80.00 139 GLY A C 1
ATOM 1050 O O . GLY A 1 139 ? -12.841 7.803 12.781 1.00 80.00 139 GLY A O 1
ATOM 1051 N N . GLU A 1 140 ? -11.565 7.376 14.574 1.00 84.94 140 GLU A N 1
ATOM 1052 C CA . GLU A 1 140 ? -10.313 7.919 14.034 1.00 84.94 140 GLU A CA 1
ATOM 1053 C C . GLU A 1 140 ? -9.372 6.819 13.529 1.00 84.94 140 GLU A C 1
ATOM 1055 O O . GLU A 1 140 ? -8.389 7.120 12.848 1.00 84.94 140 GLU A O 1
ATOM 1060 N N . GLN A 1 141 ? -9.669 5.551 13.841 1.00 86.50 141 GLN A N 1
ATOM 1061 C CA . GLN A 1 141 ? -8.873 4.410 13.404 1.00 86.50 141 GLN A CA 1
ATOM 1062 C C . GLN A 1 141 ? -8.842 4.339 11.881 1.00 86.50 141 GLN A C 1
ATOM 1064 O O . GLN A 1 141 ? -9.857 4.497 11.199 1.00 86.50 141 GLN A O 1
ATOM 1069 N N . LYS A 1 142 ? -7.639 4.130 11.351 1.00 89.50 142 LYS A N 1
ATOM 1070 C CA . LYS A 1 142 ? -7.398 3.975 9.922 1.00 89.50 142 LYS A CA 1
ATOM 1071 C C . LYS A 1 142 ? -7.146 2.516 9.611 1.00 89.50 142 LYS A C 1
ATOM 1073 O O . LYS A 1 142 ? -6.557 1.796 10.411 1.00 89.50 142 LYS A O 1
ATOM 1078 N N . ASP A 1 143 ? -7.584 2.118 8.432 1.00 89.19 143 ASP A N 1
ATOM 1079 C CA . ASP A 1 143 ? -7.294 0.809 7.886 1.00 89.19 143 ASP A CA 1
ATOM 1080 C C . ASP A 1 143 ? -6.009 0.885 7.048 1.00 89.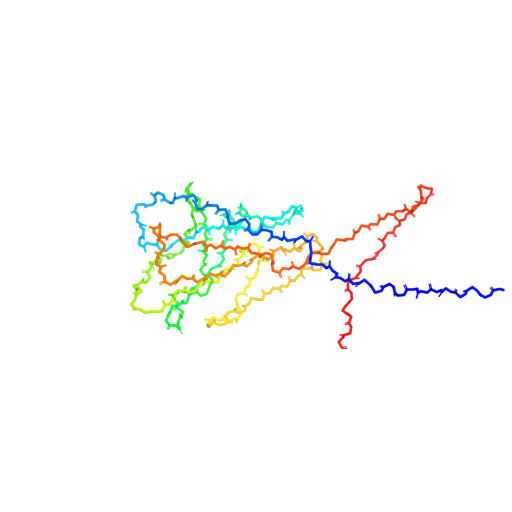19 143 ASP A C 1
ATOM 1082 O O . ASP A 1 143 ? -5.856 1.742 6.164 1.00 89.19 143 ASP A O 1
ATOM 1086 N N . LEU A 1 144 ? -5.053 0.032 7.405 1.00 91.50 144 LEU A N 1
ATOM 1087 C CA . LEU A 1 144 ? -3.774 -0.109 6.728 1.00 91.50 144 LEU A CA 1
ATOM 1088 C C . LEU A 1 144 ? -3.867 -1.327 5.819 1.00 91.50 144 LEU A C 1
ATOM 1090 O O . LEU A 1 144 ? -3.979 -2.454 6.301 1.00 91.50 144 LEU A O 1
ATOM 1094 N N . VAL A 1 145 ? -3.747 -1.095 4.516 1.00 91.00 145 VAL A N 1
ATOM 1095 C CA . VAL A 1 145 ? -3.578 -2.158 3.530 1.00 91.00 145 VAL A CA 1
ATOM 1096 C C . VAL A 1 145 ? -2.156 -2.146 2.992 1.00 91.00 145 VAL A C 1
ATOM 1098 O O . VAL A 1 145 ? -1.591 -1.084 2.719 1.00 91.00 145 VAL A O 1
ATOM 1101 N N . ILE A 1 146 ? -1.581 -3.333 2.827 1.00 92.00 146 ILE A N 1
ATOM 1102 C CA . ILE A 1 146 ? -0.213 -3.538 2.345 1.00 92.00 146 ILE A CA 1
ATOM 1103 C C . ILE A 1 146 ? -0.211 -4.462 1.134 1.00 92.00 146 ILE A C 1
ATOM 1105 O O . ILE A 1 146 ? -1.045 -5.355 1.044 1.00 92.00 146 ILE A O 1
ATOM 1109 N N . ALA A 1 147 ? 0.736 -4.276 0.223 1.00 90.88 147 ALA A N 1
ATOM 1110 C CA . ALA A 1 147 ? 0.967 -5.180 -0.894 1.00 90.88 147 ALA A CA 1
ATOM 1111 C C . ALA A 1 147 ? 2.445 -5.561 -0.973 1.00 90.88 147 ALA A C 1
ATOM 1113 O O . ALA A 1 147 ? 3.332 -4.748 -0.702 1.00 90.88 147 ALA A O 1
ATOM 1114 N N . TYR A 1 148 ? 2.692 -6.794 -1.402 1.00 90.69 148 TYR A N 1
ATOM 1115 C CA . TYR A 1 148 ? 4.012 -7.308 -1.736 1.00 90.69 148 TYR A CA 1
ATOM 1116 C C . TYR A 1 148 ? 3.934 -8.051 -3.065 1.00 90.69 148 TYR A C 1
ATOM 1118 O O . TYR A 1 148 ? 3.022 -8.851 -3.279 1.00 90.69 148 TYR A O 1
ATOM 1126 N N . ALA A 1 149 ? 4.886 -7.797 -3.956 1.00 91.31 149 ALA A N 1
ATOM 1127 C CA . ALA A 1 149 ? 4.975 -8.502 -5.226 1.00 91.31 149 ALA A CA 1
ATOM 1128 C C . ALA A 1 149 ? 6.431 -8.687 -5.654 1.00 91.31 149 ALA A C 1
ATOM 1130 O O . ALA A 1 149 ? 7.283 -7.851 -5.368 1.00 91.31 149 ALA A O 1
ATOM 1131 N N . ILE A 1 150 ? 6.706 -9.766 -6.384 1.00 91.62 150 ILE A N 1
ATOM 1132 C CA . ILE A 1 150 ? 7.981 -9.990 -7.069 1.00 91.62 150 ILE A CA 1
ATOM 1133 C C . ILE A 1 150 ? 7.687 -10.277 -8.537 1.00 91.62 150 ILE A C 1
ATOM 1135 O O . ILE A 1 150 ? 6.794 -11.064 -8.852 1.00 91.62 150 ILE A O 1
ATOM 1139 N N . ALA A 1 151 ? 8.478 -9.684 -9.425 1.00 91.44 151 ALA A N 1
ATOM 1140 C CA . ALA A 1 151 ? 8.492 -10.000 -10.841 1.00 91.44 151 ALA A CA 1
ATOM 1141 C C . ALA A 1 151 ? 9.894 -10.446 -11.272 1.00 91.44 151 ALA A C 1
ATOM 1143 O O . ALA A 1 151 ? 10.879 -9.727 -11.110 1.00 91.44 151 ALA A O 1
ATOM 1144 N N . SER A 1 152 ? 9.984 -11.642 -11.852 1.00 90.81 152 SER A N 1
ATOM 1145 C CA . SER A 1 152 ? 11.200 -12.161 -12.501 1.00 90.81 152 SER A CA 1
ATOM 1146 C C . SER A 1 152 ? 11.286 -11.795 -13.987 1.00 90.81 152 SER A C 1
ATOM 1148 O O . SER A 1 152 ? 12.270 -12.103 -14.653 1.00 90.81 152 SER A O 1
ATOM 1150 N N . SER A 1 153 ? 10.241 -11.167 -14.524 1.00 90.81 153 SER A N 1
ATOM 1151 C CA . SER A 1 153 ? 10.187 -10.657 -15.890 1.00 90.81 153 SER A CA 1
ATOM 1152 C C . SER A 1 153 ? 9.167 -9.527 -15.985 1.00 90.81 153 SER A C 1
ATOM 1154 O O . SER A 1 153 ? 8.245 -9.439 -15.172 1.00 90.81 153 SER A O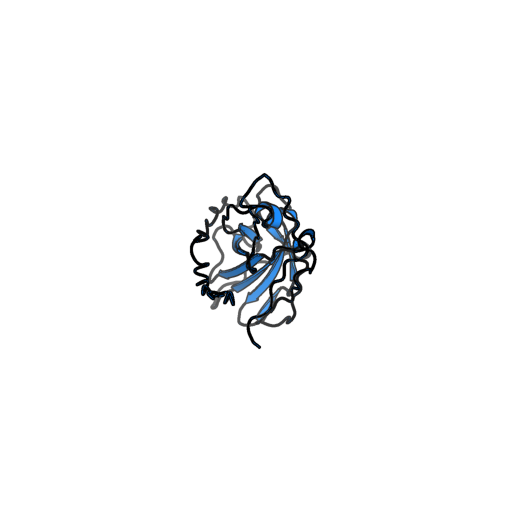 1
ATOM 1156 N N . LYS A 1 154 ? 9.319 -8.670 -16.996 1.00 91.00 154 LYS A N 1
ATOM 1157 C CA . LYS A 1 154 ? 8.353 -7.613 -17.293 1.00 91.00 154 LYS A CA 1
ATOM 1158 C C . LYS A 1 154 ? 7.018 -8.223 -17.765 1.00 91.00 154 LYS A C 1
ATOM 1160 O O . LYS A 1 154 ? 7.030 -8.952 -18.760 1.00 91.00 154 LYS A O 1
ATOM 1165 N N . PRO A 1 155 ? 5.870 -7.890 -17.143 1.00 88.25 155 PRO A N 1
ATOM 1166 C CA . PRO A 1 155 ? 4.549 -8.260 -17.645 1.00 88.25 155 PRO A CA 1
ATOM 1167 C C . PRO A 1 155 ? 4.330 -7.765 -19.079 1.00 88.25 155 PRO A C 1
ATOM 1169 O O . PRO A 1 155 ? 4.788 -6.681 -19.436 1.00 88.25 155 PRO A O 1
ATOM 1172 N N . ALA A 1 156 ? 3.578 -8.513 -19.891 1.00 85.62 156 ALA A N 1
ATOM 1173 C CA . ALA A 1 156 ? 3.340 -8.171 -21.300 1.00 85.62 156 ALA A CA 1
ATOM 1174 C C . ALA A 1 156 ? 2.787 -6.747 -21.494 1.00 85.62 156 ALA A C 1
ATOM 1176 O O . ALA A 1 156 ? 3.140 -6.078 -22.462 1.00 85.62 156 ALA A O 1
ATOM 1177 N N . GLU A 1 157 ? 1.975 -6.283 -20.541 1.00 84.81 157 GLU A N 1
ATOM 1178 C CA . GLU A 1 157 ? 1.352 -4.959 -20.528 1.00 84.81 157 GLU A CA 1
ATOM 1179 C C . GLU A 1 157 ? 2.188 -3.864 -19.844 1.00 84.81 157 GLU A C 1
ATOM 1181 O O . GLU A 1 157 ? 1.782 -2.707 -19.821 1.00 84.81 157 GLU A O 1
ATOM 1186 N N . GLY A 1 158 ? 3.348 -4.202 -19.273 1.00 87.94 158 GLY A N 1
ATOM 1187 C CA . GLY A 1 158 ? 4.176 -3.263 -18.506 1.00 87.94 158 GLY A CA 1
ATOM 1188 C C . GLY A 1 158 ? 3.566 -2.829 -17.164 1.00 87.94 158 GLY A C 1
ATOM 1189 O O . GLY A 1 158 ? 4.115 -1.955 -16.499 1.00 87.94 158 GLY A O 1
ATOM 1190 N N . VAL A 1 159 ? 2.458 -3.448 -16.744 1.00 90.12 159 VAL A N 1
ATOM 1191 C CA . VAL A 1 159 ? 1.733 -3.123 -15.509 1.00 90.12 159 VAL A CA 1
ATOM 1192 C C . VAL A 1 159 ? 1.952 -4.218 -14.467 1.00 90.12 159 VAL A C 1
ATOM 1194 O O . VAL A 1 159 ? 1.598 -5.372 -14.703 1.00 90.12 159 VAL A O 1
ATOM 1197 N N . GLN A 1 160 ? 2.511 -3.855 -13.313 1.00 92.31 160 GLN A N 1
ATOM 1198 C CA . GLN A 1 160 ? 2.715 -4.724 -12.157 1.00 92.31 160 GLN A CA 1
ATOM 1199 C C . GLN A 1 160 ? 1.430 -4.823 -11.312 1.00 92.31 160 GLN A C 1
ATOM 1201 O O . GLN A 1 160 ? 0.947 -3.810 -10.802 1.00 92.31 160 GLN A O 1
ATOM 1206 N N . PRO A 1 161 ? 0.869 -6.023 -11.103 1.00 89.44 161 PRO A N 1
ATOM 1207 C CA . PRO A 1 161 ? -0.192 -6.236 -10.120 1.00 89.44 161 PRO A CA 1
ATOM 1208 C C . PRO A 1 161 ? 0.297 -6.007 -8.687 1.00 89.44 161 PRO A C 1
ATOM 1210 O O . PRO A 1 161 ? 1.285 -6.615 -8.268 1.00 89.44 161 PRO A O 1
ATOM 1213 N N . LEU A 1 162 ? -0.415 -5.169 -7.933 1.00 89.50 162 LEU A N 1
ATOM 1214 C CA . LEU A 1 162 ? -0.270 -5.013 -6.489 1.00 89.50 162 LEU A CA 1
ATOM 1215 C C . LEU A 1 162 ? -1.559 -5.458 -5.802 1.00 89.50 162 LEU A C 1
ATOM 1217 O O . LEU A 1 162 ? -2.615 -4.839 -5.929 1.00 89.50 162 LEU A O 1
ATOM 1221 N N . ASN A 1 163 ? -1.419 -6.553 -5.069 1.00 87.19 163 ASN A N 1
ATOM 1222 C CA . ASN A 1 163 ? -2.466 -7.233 -4.331 1.00 87.19 163 ASN A CA 1
ATOM 1223 C C . ASN A 1 163 ? -2.429 -6.759 -2.872 1.00 87.19 163 ASN A C 1
ATOM 1225 O O . ASN A 1 163 ? -1.635 -7.255 -2.077 1.00 87.19 163 ASN A O 1
ATOM 1229 N N . PHE A 1 164 ? -3.256 -5.771 -2.543 1.00 87.62 164 PHE A N 1
ATOM 1230 C CA . PHE A 1 164 ? -3.381 -5.184 -1.214 1.00 87.62 164 PHE A CA 1
ATOM 1231 C C . PHE A 1 164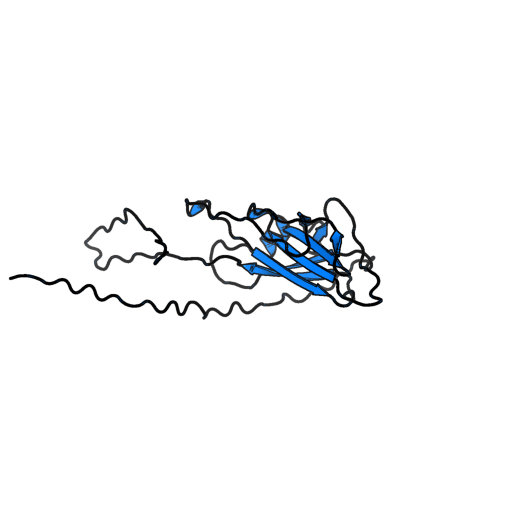 ? -4.238 -6.050 -0.274 1.00 87.62 164 PHE A C 1
ATOM 1233 O O . PHE A 1 164 ? -5.390 -6.362 -0.573 1.00 87.62 164 PHE A O 1
ATOM 1240 N N . THR A 1 165 ? -3.684 -6.395 0.886 1.00 86.00 165 THR A N 1
ATOM 1241 C CA . THR A 1 165 ? -4.340 -7.095 2.007 1.00 86.00 165 THR A CA 1
ATOM 1242 C C . THR A 1 165 ? -4.497 -6.158 3.201 1.00 86.00 165 THR A C 1
ATOM 1244 O O . THR A 1 165 ? -3.604 -5.340 3.438 1.00 86.00 165 THR A O 1
ATOM 1247 N N . HIS A 1 166 ? -5.534 -6.336 4.020 1.00 87.25 166 HIS A N 1
ATOM 1248 C CA . HIS A 1 166 ? -5.633 -5.665 5.321 1.00 87.25 166 HIS A CA 1
ATOM 1249 C C . HIS A 1 166 ? -4.530 -6.158 6.265 1.00 87.25 166 HIS A C 1
ATOM 1251 O O . HIS A 1 166 ? -4.391 -7.353 6.512 1.00 87.25 166 HIS A O 1
ATOM 1257 N N . ALA A 1 167 ? -3.725 -5.236 6.794 1.00 89.00 167 ALA A N 1
ATOM 1258 C CA . ALA A 1 167 ? -2.618 -5.558 7.695 1.00 89.00 167 ALA A CA 1
ATOM 1259 C C . ALA A 1 167 ? -3.058 -5.697 9.162 1.00 89.00 167 ALA A C 1
ATOM 1261 O O . ALA A 1 167 ? -2.292 -6.169 10.001 1.00 89.00 167 ALA A O 1
ATOM 1262 N N . LEU A 1 168 ? -4.271 -5.242 9.489 1.00 85.50 168 LEU A N 1
ATOM 1263 C CA . LEU A 1 168 ? -4.784 -5.155 10.852 1.00 85.50 168 LEU A CA 1
ATOM 1264 C C . LEU A 1 168 ? -5.937 -6.134 11.071 1.00 85.50 168 LEU A C 1
ATOM 1266 O O . LEU A 1 168 ? -6.704 -6.446 10.166 1.00 85.50 168 LEU A O 1
ATOM 1270 N N . SER A 1 169 ? -6.108 -6.563 12.320 1.00 79.69 169 SER A N 1
ATOM 1271 C CA . SER A 1 169 ? -7.319 -7.263 12.750 1.00 79.69 169 SER A CA 1
ATOM 1272 C C . SER A 1 169 ? -8.391 -6.269 13.187 1.00 79.69 169 SER A C 1
ATOM 1274 O O . SER A 1 169 ? -8.109 -5.312 13.906 1.00 79.69 169 SER A O 1
ATOM 1276 N N . LYS A 1 170 ? -9.644 -6.540 12.817 1.00 73.88 170 LYS A N 1
ATOM 1277 C CA . LYS A 1 170 ? -10.808 -5.751 13.233 1.00 73.88 170 LYS A CA 1
ATOM 1278 C C . LYS A 1 170 ? -11.610 -6.499 14.290 1.00 73.88 170 LYS A C 1
ATOM 1280 O O . LYS A 1 170 ? -12.074 -7.612 14.049 1.00 73.88 170 LYS A O 1
ATOM 1285 N N . VAL A 1 171 ? -11.823 -5.864 15.440 1.00 76.19 171 VAL A N 1
ATOM 1286 C CA . VAL A 1 171 ? -12.661 -6.390 16.526 1.00 76.19 171 VAL A CA 1
ATOM 1287 C C . VAL A 1 171 ? -13.932 -5.551 16.612 1.00 76.19 171 VAL A C 1
ATOM 1289 O O . VAL A 1 171 ? -13.860 -4.337 16.776 1.00 76.19 171 VAL A O 1
ATOM 1292 N N . ASN A 1 172 ? -15.097 -6.194 16.505 1.00 73.56 172 ASN A N 1
ATOM 1293 C CA . ASN A 1 172 ? -16.397 -5.538 16.649 1.00 73.56 172 ASN A CA 1
ATOM 1294 C C . ASN A 1 172 ? -17.084 -6.027 17.923 1.00 73.56 172 ASN A C 1
ATOM 1296 O O . ASN A 1 172 ? -17.169 -7.232 18.160 1.00 73.56 172 ASN A O 1
ATOM 1300 N N . PHE A 1 173 ? -17.615 -5.095 18.711 1.00 74.50 173 PHE A N 1
ATOM 1301 C CA . PHE A 1 173 ? -18.401 -5.404 19.900 1.00 74.50 173 PHE A CA 1
ATOM 1302 C C . PHE A 1 173 ? -19.874 -5.127 19.623 1.00 74.50 173 PHE A C 1
ATOM 1304 O O . PHE A 1 173 ? -20.250 -4.014 19.258 1.00 74.50 173 PHE A O 1
ATOM 1311 N N . THR A 1 174 ? -20.716 -6.135 19.822 1.00 77.06 174 THR A N 1
ATOM 1312 C CA . THR A 1 174 ? -22.172 -5.993 19.768 1.00 77.06 174 THR A CA 1
ATOM 1313 C C . THR A 1 174 ? -22.740 -6.349 21.131 1.00 77.06 174 THR A C 1
ATOM 1315 O O . THR A 1 174 ? -22.419 -7.398 21.687 1.00 77.06 174 THR A O 1
ATOM 1318 N N . PHE A 1 175 ? -23.588 -5.474 21.667 1.00 78.62 175 PHE A N 1
ATOM 1319 C CA . PHE A 1 175 ? -24.255 -5.678 22.948 1.00 78.62 175 PHE A CA 1
ATOM 1320 C C . PHE A 1 175 ? -25.740 -5.906 22.704 1.00 78.62 175 PHE A C 1
ATOM 1322 O O . PHE A 1 175 ? -26.395 -5.095 22.053 1.00 78.62 175 PHE A O 1
ATOM 1329 N N . VAL A 1 176 ? -26.262 -7.009 23.234 1.00 82.75 176 VAL A N 1
ATOM 1330 C CA . VAL A 1 176 ? -27.682 -7.355 23.151 1.00 82.75 176 VAL A CA 1
ATOM 1331 C C . VAL A 1 176 ? -28.231 -7.421 24.570 1.00 82.75 176 VAL A C 1
ATOM 1333 O O . VAL A 1 176 ? -27.747 -8.197 25.395 1.00 82.75 176 VAL A O 1
ATOM 1336 N N . GLY A 1 177 ? -29.223 -6.580 24.864 1.00 83.06 177 GLY A N 1
ATOM 1337 C CA . GLY A 1 177 ? -29.983 -6.663 26.106 1.00 83.06 177 GLY A CA 1
ATOM 1338 C C . GLY A 1 177 ? -30.877 -7.900 26.081 1.00 83.06 177 GLY A C 1
ATOM 1339 O O . GLY A 1 177 ? -31.568 -8.141 25.100 1.00 83.06 177 GLY A O 1
ATOM 1340 N N . ALA A 1 178 ? -30.864 -8.700 27.146 1.00 81.81 178 ALA A N 1
ATOM 1341 C CA . ALA A 1 178 ? -31.652 -9.934 27.195 1.00 81.81 178 ALA A CA 1
ATOM 1342 C C . ALA A 1 178 ? -33.152 -9.697 27.473 1.00 81.81 178 ALA A C 1
ATOM 1344 O O . ALA A 1 178 ? -33.942 -10.636 27.394 1.00 81.81 178 ALA A O 1
ATOM 1345 N N . ASN A 1 179 ? -33.543 -8.480 27.868 1.00 88.12 179 ASN A N 1
ATOM 1346 C CA . ASN A 1 179 ? -34.909 -8.148 28.265 1.00 88.12 179 ASN A CA 1
ATOM 1347 C C . ASN A 1 179 ? -35.231 -6.676 27.970 1.00 88.12 179 ASN A C 1
ATOM 1349 O O . ASN A 1 179 ? -34.593 -5.780 28.520 1.00 88.12 179 ASN A O 1
ATOM 1353 N N . ASP A 1 180 ? -36.276 -6.449 27.176 1.00 86.88 180 ASP A N 1
ATOM 1354 C CA . ASP A 1 180 ? -36.685 -5.124 26.691 1.00 86.88 180 ASP A CA 1
ATOM 1355 C C . ASP A 1 180 ? -37.245 -4.194 27.781 1.00 86.88 180 ASP A C 1
ATOM 1357 O O . ASP A 1 180 ? -37.391 -2.994 27.563 1.00 86.88 180 ASP A O 1
ATOM 1361 N N . ASN A 1 181 ? -37.536 -4.713 28.980 1.00 93.94 181 ASN A N 1
ATOM 1362 C CA . ASN A 1 181 ? -37.978 -3.899 30.118 1.00 93.94 181 ASN A CA 1
ATOM 1363 C C . ASN A 1 181 ? -36.819 -3.199 30.850 1.00 93.94 181 ASN A C 1
ATOM 1365 O O . ASN A 1 181 ? -37.060 -2.441 31.790 1.00 93.94 181 ASN A O 1
ATOM 1369 N N . TYR A 1 182 ? -35.568 -3.467 30.465 1.00 91.00 182 TYR A N 1
ATOM 1370 C CA . TYR A 1 182 ? -34.382 -2.867 31.069 1.00 91.00 182 TYR A CA 1
ATOM 1371 C C . TYR A 1 182 ? -33.617 -2.007 30.062 1.00 91.00 182 TYR A C 1
ATOM 1373 O O . TYR A 1 182 ? -33.479 -2.357 28.893 1.00 91.00 182 TYR A O 1
ATOM 1381 N N . ILE A 1 183 ? -33.054 -0.899 30.550 1.00 89.44 183 ILE A N 1
ATOM 1382 C CA . ILE A 1 183 ? -32.088 -0.087 29.805 1.00 89.44 183 ILE A CA 1
ATOM 1383 C C . ILE A 1 183 ? -30.685 -0.548 30.197 1.00 89.44 183 ILE A C 1
ATOM 1385 O O . ILE A 1 183 ? -30.319 -0.517 31.373 1.00 89.44 183 ILE A O 1
ATOM 1389 N N . TYR A 1 184 ? -29.897 -0.955 29.206 1.00 86.50 184 TYR A N 1
ATOM 1390 C CA . TYR A 1 184 ? -28.502 -1.348 29.381 1.00 86.50 184 TYR A CA 1
ATOM 1391 C C . TYR A 1 184 ? -27.591 -0.238 28.850 1.00 86.50 184 TYR A C 1
ATOM 1393 O O . TYR A 1 184 ? -27.604 0.055 27.657 1.00 86.50 184 TYR A O 1
ATOM 1401 N N . THR A 1 185 ? -26.777 0.355 29.725 1.00 89.38 185 THR A N 1
ATOM 1402 C CA . THR A 1 185 ? -25.783 1.373 29.348 1.00 89.38 185 THR A CA 1
ATOM 1403 C C . THR A 1 185 ? -24.381 0.782 29.434 1.00 89.38 185 THR A C 1
ATOM 1405 O O . THR A 1 185 ? -23.953 0.343 30.502 1.00 89.38 185 THR A O 1
ATOM 1408 N N . ILE A 1 186 ? -23.649 0.788 28.318 1.00 84.69 186 ILE A N 1
ATOM 1409 C CA . ILE A 1 186 ? -22.241 0.377 28.276 1.00 84.69 186 ILE A CA 1
ATOM 1410 C C . ILE A 1 186 ? -21.367 1.604 28.524 1.00 84.69 186 ILE A C 1
ATOM 1412 O O . ILE A 1 186 ? -21.267 2.483 27.675 1.00 84.69 186 ILE A O 1
ATOM 1416 N N . ASN A 1 187 ? -20.724 1.653 29.690 1.00 84.81 187 ASN A N 1
ATOM 1417 C CA . ASN A 1 187 ? -19.869 2.783 30.063 1.00 84.81 187 ASN A CA 1
ATOM 1418 C C . ASN A 1 187 ? -18.443 2.667 29.505 1.00 84.81 187 ASN A C 1
ATOM 1420 O O . ASN A 1 187 ? -17.774 3.682 29.332 1.00 84.81 187 ASN A O 1
ATOM 1424 N N . LYS A 1 188 ? -17.947 1.442 29.278 1.00 82.94 188 LYS A N 1
ATOM 1425 C CA . LYS A 1 188 ? -16.571 1.195 28.835 1.00 82.94 188 LYS A CA 1
ATOM 1426 C C . LYS A 1 188 ? -16.425 -0.177 28.184 1.00 82.94 188 LYS A C 1
ATOM 1428 O O . LYS A 1 188 ? -16.993 -1.151 28.673 1.00 82.94 188 LYS A O 1
ATOM 1433 N N . VAL A 1 189 ? -15.613 -0.239 27.134 1.00 78.25 189 VAL A N 1
ATOM 1434 C CA . VAL A 1 189 ? -15.110 -1.474 26.524 1.00 78.25 189 VAL A CA 1
ATOM 1435 C C . VAL A 1 189 ? -13.609 -1.307 26.340 1.00 78.25 189 VAL A C 1
ATOM 1437 O O . VAL A 1 189 ? -13.174 -0.282 25.822 1.00 78.25 189 VAL A O 1
ATOM 1440 N N . GLU A 1 190 ? -12.820 -2.285 26.777 1.00 77.56 190 GLU A N 1
ATOM 1441 C CA . GLU A 1 190 ? -11.362 -2.257 26.646 1.00 77.56 190 GLU A CA 1
ATOM 1442 C C . GLU A 1 190 ? -10.829 -3.601 26.165 1.00 77.56 190 GLU A C 1
ATOM 1444 O O . GLU A 1 190 ? -11.267 -4.656 26.625 1.00 77.56 190 GLU A O 1
ATOM 1449 N N . VAL A 1 191 ? -9.848 -3.540 25.265 1.00 74.94 191 VAL A N 1
ATOM 1450 C CA . VAL A 1 191 ? -9.003 -4.678 24.902 1.00 74.94 191 VAL A CA 1
ATOM 1451 C C . VAL A 1 191 ? -7.736 -4.577 25.743 1.00 74.94 191 VAL A C 1
ATOM 1453 O O . VAL A 1 191 ? -6.995 -3.604 25.633 1.00 74.94 191 VAL A O 1
ATOM 1456 N N . ILE A 1 192 ? -7.506 -5.563 26.608 1.00 77.19 192 ILE A N 1
ATOM 1457 C CA . ILE A 1 192 ? -6.345 -5.608 27.504 1.00 77.19 192 ILE A CA 1
ATOM 1458 C C . ILE A 1 192 ? -5.387 -6.672 26.970 1.00 77.19 192 ILE A C 1
ATOM 1460 O O . ILE A 1 192 ? -5.816 -7.783 26.653 1.00 77.19 192 ILE A O 1
ATOM 1464 N N . ALA A 1 193 ? -4.099 -6.341 26.870 1.00 69.62 193 ALA A N 1
ATOM 1465 C CA . ALA A 1 193 ? -3.073 -7.309 26.503 1.00 69.62 193 ALA A CA 1
ATOM 1466 C C . ALA A 1 193 ? -3.059 -8.463 27.520 1.00 69.62 193 ALA A C 1
ATOM 1468 O O . ALA A 1 193 ? -2.872 -8.248 28.720 1.00 69.62 193 ALA A O 1
ATOM 1469 N N . ALA A 1 194 ? -3.281 -9.690 27.052 1.00 50.41 194 ALA A N 1
ATOM 1470 C CA . ALA A 1 194 ? -3.216 -10.869 27.901 1.00 50.41 194 ALA A CA 1
ATOM 1471 C C . ALA A 1 194 ? -1.747 -11.268 28.103 1.00 50.41 194 ALA A C 1
ATOM 1473 O O . ALA A 1 194 ? -1.178 -11.928 27.244 1.00 50.41 194 ALA A O 1
ATOM 1474 N N . GLY A 1 195 ? -1.160 -10.865 29.236 1.00 54.28 195 GLY A N 1
ATOM 1475 C CA . GLY A 1 195 ? 0.155 -11.319 29.702 1.00 54.28 195 GLY A CA 1
ATOM 1476 C C . GLY A 1 195 ? 1.337 -10.850 28.846 1.00 54.28 195 GLY A C 1
ATOM 1477 O O . GLY A 1 195 ? 1.662 -11.467 27.836 1.00 54.28 195 GLY A O 1
ATOM 1478 N N . GLN A 1 196 ? 2.016 -9.798 29.304 1.00 39.53 196 GLN A N 1
ATOM 1479 C CA . GLN A 1 196 ? 3.456 -9.640 29.080 1.00 39.53 196 GLN A CA 1
ATOM 1480 C C . GLN A 1 196 ? 4.194 -10.080 30.339 1.00 39.53 196 GLN A C 1
ATOM 1482 O O . GLN A 1 196 ? 3.671 -9.784 31.440 1.00 39.53 196 GLN A O 1
#

Foldseek 3Di:
DDDDDDPPPPPPPCPVPPPPLPLPPPPPPQDPDPDLFWAWAAEAERDDPDPPAQGSVNCQAQWKFKWKDWPQFTPDWGGFTWHNPDPSRIIAGDPDIHGDDDQPDTKMKMKMKGVQQVWDWDDRHPPTDIDHDADPDPVPGDWIWMFIDMGSDQDPRSYHYTYIYTPDDDDDDDDDDPDPVDDDDDPDDDDDDDDD

Secondary structure (DSSP, 8-state):
------------------S--------------S--SB-EEEEEE-----TTPPPHHHHHHH-EEEEEEETTEEEEEEEEEEEE-STT--EEESS---B----SS--EEEEEEEGGG--EES--STT--EE----SSGGG----EEEEEEESS--TTSEEEEEEEE-S---------S-TTS--------------

pLDDT: mean 76.48, std 18.41, range [32.88, 95.0]